Protein AF-0000000066291942 (afdb_homodimer)

Sequence (200 aa):
MAEPDFNEIMAQAQQMQEELQRVQGEIAQSEISGSAGNGLVKVTMKGTGEVTNVTIDKSVVDPDDVDTLQDLVLGALQDANTALQSYAQEKMGPFSQALGMAEPDFNEIMAQAQQMQEELQRVQGEIAQSEISGSAGNGLVKVTMKGTGEVTNVTIDKSVVDPDDVDTLQDLVLGALQDANTALQSYAQEKMGPFSQALG

Secondary structure (DSSP, 8-state):
-----HHHHHHHHHHHHHHHHHHHHHHHH-EEEEEETTTTEEEEEETTS-EEEEEE-GGG--TT-HHHHHHHHHHHHHHHHHHHHHHHHHHHHHHHHHH-/-----HHHHHHHHHHHHHHHHHHHHHHHH-EEEEEETTTTEEEEEETTS-EEEEEE-GGG--TT-HHHHHHHHHHHHHHHHHHHHHHHHHHHHHHHHHH-

Structure (mmCIF, N/CA/C/O backbone):
data_AF-0000000066291942-model_v1
#
loop_
_entity.id
_entity.type
_entity.pdbx_description
1 polymer 'Nucleoid-associated protein ckrop_0143'
#
loop_
_atom_site.group_PDB
_atom_site.id
_atom_site.type_symbol
_atom_site.label_atom_id
_atom_site.label_alt_id
_atom_site.label_comp_id
_atom_site.label_asym_id
_atom_site.label_entity_id
_atom_site.label_seq_id
_atom_site.pdbx_PDB_ins_code
_atom_site.Cartn_x
_atom_site.Cartn_y
_atom_site.Cartn_z
_atom_site.occupancy
_atom_site.B_iso_or_equiv
_atom_site.auth_seq_id
_atom_site.auth_comp_id
_atom_site.auth_asym_id
_atom_site.auth_atom_id
_atom_site.pdbx_PDB_model_num
ATOM 1 N N . MET A 1 1 ? 22.359 33.531 26.484 1 51.31 1 MET A N 1
ATOM 2 C CA . MET A 1 1 ? 22.594 33.188 25.094 1 51.31 1 MET A CA 1
ATOM 3 C C . MET A 1 1 ? 21.75 34.062 24.156 1 51.31 1 MET A C 1
ATOM 5 O O . MET A 1 1 ? 20.656 34.469 24.531 1 51.31 1 MET A O 1
ATOM 9 N N . ALA A 1 2 ? 22.25 34.719 23.375 1 64.62 2 ALA A N 1
ATOM 10 C CA . ALA A 1 2 ? 21.531 35.656 22.531 1 64.62 2 ALA A CA 1
ATOM 11 C C . ALA A 1 2 ? 20.344 34.969 21.844 1 64.62 2 ALA A C 1
ATOM 13 O O . ALA A 1 2 ? 20.469 33.844 21.344 1 64.62 2 ALA A O 1
ATOM 14 N N . GLU A 1 3 ? 19.219 35.281 22.328 1 67.75 3 GLU A N 1
ATOM 15 C CA . GLU A 1 3 ? 18 34.75 21.734 1 67.75 3 GLU A CA 1
ATOM 16 C C . GLU A 1 3 ? 18.047 34.812 20.203 1 67.75 3 GLU A C 1
ATOM 18 O O . GLU A 1 3 ? 18.516 35.812 19.641 1 67.75 3 GLU A O 1
ATOM 23 N N . PRO A 1 4 ? 18.031 33.75 19.594 1 69.88 4 PRO A N 1
ATOM 24 C CA . PRO A 1 4 ? 18.078 33.875 18.141 1 69.88 4 PRO A CA 1
ATOM 25 C C . PRO A 1 4 ? 17.188 35 17.609 1 69.88 4 PRO A C 1
ATOM 27 O O . PRO A 1 4 ? 16.125 35.281 18.188 1 69.88 4 PRO A O 1
ATOM 30 N N . ASP A 1 5 ? 17.688 35.812 16.797 1 82.62 5 ASP A N 1
ATOM 31 C CA . ASP A 1 5 ? 17 36.875 16.047 1 82.62 5 ASP A CA 1
ATOM 32 C C . ASP A 1 5 ? 15.828 36.312 15.25 1 82.62 5 ASP A C 1
ATOM 34 O O . ASP A 1 5 ? 15.867 35.125 14.828 1 82.62 5 ASP A O 1
ATOM 38 N N . PHE A 1 6 ? 14.656 36.875 15.375 1 87.81 6 PHE A N 1
ATOM 39 C CA . PHE A 1 6 ? 13.43 36.5 14.688 1 87.81 6 PHE A CA 1
ATOM 40 C C . PHE A 1 6 ? 13.711 36.125 13.242 1 87.81 6 PHE A C 1
ATOM 42 O O . PHE A 1 6 ? 13.188 35.125 12.75 1 87.81 6 PHE A O 1
ATOM 49 N N . ASN A 1 7 ? 14.656 36.781 12.586 1 90.75 7 ASN A N 1
ATOM 50 C CA . ASN A 1 7 ? 15.047 36.531 11.203 1 90.75 7 ASN A CA 1
ATOM 51 C C . ASN A 1 7 ? 15.734 35.156 11.039 1 90.75 7 ASN A C 1
ATOM 53 O O . ASN A 1 7 ? 15.523 34.469 10.047 1 90.75 7 ASN A O 1
ATOM 57 N N . GLU A 1 8 ? 16.5 34.781 12.016 1 89.81 8 GLU A N 1
ATOM 58 C CA . GLU A 1 8 ? 17.219 33.5 11.977 1 89.81 8 GLU A CA 1
ATOM 59 C C . GLU A 1 8 ? 16.281 32.344 12.18 1 89.81 8 GLU A C 1
ATOM 61 O O . GLU A 1 8 ? 16.391 31.312 11.508 1 89.81 8 GLU A O 1
ATOM 66 N N . ILE A 1 9 ? 15.312 32.5 13.078 1 90.81 9 ILE A N 1
ATOM 67 C CA . ILE A 1 9 ? 14.336 31.453 13.367 1 90.81 9 ILE A CA 1
ATOM 68 C C . ILE A 1 9 ? 13.445 31.234 12.141 1 90.81 9 ILE A C 1
ATOM 70 O O . ILE A 1 9 ? 13.188 30.094 11.758 1 90.81 9 ILE A O 1
ATOM 74 N N . MET A 1 10 ? 13.039 32.312 11.484 1 91.56 10 MET A N 1
ATOM 75 C CA . MET A 1 10 ? 12.203 32.219 10.297 1 91.56 10 MET A CA 1
ATOM 76 C C . MET A 1 10 ? 12.945 31.531 9.156 1 91.56 10 MET A C 1
ATOM 78 O O . MET A 1 10 ? 12.367 30.703 8.453 1 91.56 10 MET A O 1
ATOM 82 N N . ALA A 1 11 ? 14.305 31.812 8.953 1 92.69 11 ALA A N 1
ATOM 83 C CA . ALA A 1 11 ? 15.148 31.188 7.934 1 92.69 11 ALA A CA 1
ATOM 84 C C . ALA A 1 11 ? 15.281 29.688 8.172 1 92.69 11 ALA A C 1
ATOM 86 O O . ALA A 1 11 ? 15.219 28.891 7.234 1 92.69 11 ALA A O 1
ATOM 87 N N . GLN A 1 12 ? 15.422 29.312 9.375 1 92.31 12 GLN A N 1
ATOM 88 C CA . GLN A 1 12 ? 15.539 27.922 9.766 1 92.31 12 GLN A CA 1
ATOM 89 C C . GLN A 1 12 ? 14.234 27.156 9.516 1 92.31 12 GLN A C 1
ATOM 91 O O . GLN A 1 12 ? 14.25 26.047 8.984 1 92.31 12 GLN A O 1
ATOM 96 N N . ALA A 1 13 ? 13.148 27.797 9.859 1 91.44 13 ALA A N 1
ATOM 97 C CA . ALA A 1 13 ? 11.836 27.188 9.641 1 91.44 13 ALA A CA 1
ATOM 98 C C . ALA A 1 13 ? 11.594 26.938 8.156 1 91.44 13 ALA A C 1
ATOM 100 O O . ALA A 1 13 ? 11.125 25.859 7.773 1 91.44 13 ALA A O 1
ATOM 101 N N . GLN A 1 14 ? 11.961 27.922 7.305 1 95.12 14 GLN A N 1
ATOM 102 C CA . GLN A 1 14 ? 11.82 27.797 5.859 1 95.12 14 GLN A CA 1
ATOM 103 C C . GLN A 1 14 ? 12.688 26.656 5.316 1 95.12 14 GLN A C 1
ATOM 105 O O . GLN A 1 14 ? 12.234 25.875 4.477 1 95.12 14 GLN A O 1
ATOM 110 N N . GLN A 1 15 ? 13.828 26.609 5.816 1 93.94 15 GLN A N 1
ATOM 111 C CA . GLN A 1 15 ? 14.758 25.562 5.387 1 93.94 15 GLN A CA 1
ATOM 112 C C . GLN A 1 15 ? 14.234 24.172 5.754 1 93.94 15 GLN A C 1
ATOM 114 O O . GLN A 1 15 ? 14.328 23.234 4.957 1 93.94 15 GLN A O 1
ATOM 119 N N . MET A 1 16 ? 13.703 24.031 6.941 1 91.94 16 MET A N 1
ATOM 120 C CA . MET A 1 16 ? 13.141 22.766 7.398 1 91.94 16 MET A CA 1
ATOM 121 C C . MET A 1 16 ? 11.953 22.344 6.531 1 91.94 16 MET A C 1
ATOM 123 O O . MET A 1 16 ? 11.852 21.188 6.117 1 91.94 16 MET A O 1
ATOM 127 N N . GLN A 1 17 ? 11.117 23.219 6.23 1 94.12 17 GLN A N 1
ATOM 128 C CA . GLN A 1 17 ? 9.969 22.969 5.371 1 94.12 17 GLN A CA 1
ATOM 129 C C . GLN A 1 17 ? 10.406 22.469 3.994 1 94.12 17 GLN A C 1
ATOM 131 O O . GLN A 1 17 ? 9.852 21.5 3.469 1 94.12 17 GLN A O 1
ATOM 136 N N . GLU A 1 18 ? 11.391 23.125 3.387 1 95.81 18 GLU A N 1
ATOM 137 C CA . GLU A 1 18 ? 11.922 22.734 2.08 1 95.81 18 GLU A CA 1
ATOM 138 C C . GLU A 1 18 ? 12.539 21.344 2.115 1 95.81 18 GLU A C 1
ATOM 140 O O . GLU A 1 18 ? 12.352 20.547 1.193 1 95.81 18 GLU A O 1
ATOM 145 N N . GLU A 1 19 ? 13.273 21.078 3.129 1 94.56 19 GLU A N 1
ATOM 146 C CA . GLU A 1 19 ? 13.922 19.781 3.273 1 94.56 19 GLU A CA 1
ATOM 147 C C . GLU A 1 19 ? 12.898 18.656 3.424 1 94.56 19 GLU A C 1
ATOM 149 O O . GLU A 1 19 ? 13.055 17.578 2.832 1 94.56 19 GLU A O 1
ATOM 154 N N . LEU A 1 20 ? 11.867 18.859 4.219 1 93.5 20 LEU A N 1
ATOM 155 C CA . LEU A 1 20 ? 10.797 17.891 4.391 1 93.5 20 LEU A CA 1
ATOM 156 C C . LEU A 1 20 ? 10.117 17.594 3.059 1 93.5 20 LEU A C 1
ATOM 158 O O . LEU A 1 20 ? 9.867 16.422 2.736 1 93.5 20 LEU A O 1
ATOM 162 N N . GLN A 1 21 ? 9.805 18.625 2.324 1 95.88 21 GLN A N 1
ATOM 163 C CA . GLN A 1 21 ? 9.172 18.438 1.021 1 95.88 21 GLN A CA 1
ATOM 164 C C . GLN A 1 21 ? 10.07 17.625 0.087 1 95.88 21 GLN A C 1
ATOM 166 O O . GLN A 1 21 ? 9.594 16.766 -0.639 1 95.88 21 GLN A O 1
ATOM 171 N N . ARG A 1 22 ? 11.289 17.891 0.102 1 95.94 22 ARG A N 1
ATOM 172 C CA . ARG A 1 22 ? 12.258 17.188 -0.737 1 95.94 22 ARG A CA 1
ATOM 173 C C . ARG A 1 22 ? 12.305 15.711 -0.381 1 95.94 22 ARG A C 1
ATOM 175 O O . ARG A 1 22 ? 12.242 14.852 -1.264 1 95.94 22 ARG A O 1
ATOM 182 N N . VAL A 1 23 ? 12.359 15.375 0.929 1 95.94 23 VAL A N 1
ATOM 183 C CA . VAL A 1 23 ? 12.445 14 1.417 1 95.94 23 VAL A CA 1
ATOM 184 C C . VAL A 1 23 ? 11.156 13.25 1.08 1 95.94 23 VAL A C 1
ATOM 186 O O . VAL A 1 23 ? 11.203 12.094 0.643 1 95.94 23 VAL A O 1
ATOM 189 N N . GLN A 1 24 ? 10.023 13.922 1.255 1 94.81 24 GLN A N 1
ATOM 190 C CA . GLN A 1 24 ? 8.742 13.32 0.894 1 94.81 24 GLN A CA 1
ATOM 191 C C . GLN A 1 24 ? 8.695 12.969 -0.591 1 94.81 24 GLN A C 1
ATOM 193 O O . GLN A 1 24 ? 8.203 11.906 -0.968 1 94.81 24 GLN A O 1
ATOM 198 N N . GLY A 1 25 ? 9.172 13.844 -1.422 1 96.25 25 GLY A N 1
ATOM 199 C CA . GLY A 1 25 ? 9.258 13.578 -2.85 1 96.25 25 GLY A CA 1
ATOM 200 C C . GLY A 1 25 ? 10.164 12.406 -3.186 1 96.25 25 GLY A C 1
ATOM 201 O O . GLY A 1 25 ? 9.82 11.57 -4.031 1 96.25 25 GLY A O 1
ATOM 202 N N . GLU A 1 26 ? 11.297 12.375 -2.516 1 96.44 26 GLU A N 1
ATOM 203 C CA . GLU A 1 26 ? 12.242 11.273 -2.717 1 96.44 26 GLU A CA 1
ATOM 204 C C . GLU A 1 26 ? 11.609 9.938 -2.34 1 96.44 26 GLU A C 1
ATOM 206 O O . GLU A 1 26 ? 11.75 8.953 -3.066 1 96.44 26 GLU A O 1
ATOM 211 N N . ILE A 1 27 ? 10.945 9.891 -1.227 1 96.56 27 ILE A N 1
ATOM 212 C CA . ILE A 1 27 ? 10.281 8.672 -0.776 1 96.56 27 ILE A CA 1
ATOM 213 C C . ILE A 1 27 ? 9.227 8.258 -1.796 1 96.56 27 ILE A C 1
ATOM 215 O O . ILE A 1 27 ? 9.188 7.098 -2.223 1 96.56 27 ILE A O 1
ATOM 219 N N . ALA A 1 28 ? 8.453 9.227 -2.25 1 95.81 28 ALA A N 1
ATOM 220 C CA . ALA A 1 28 ? 7.359 8.938 -3.178 1 95.81 28 ALA A CA 1
ATOM 221 C C . ALA A 1 28 ? 7.895 8.383 -4.496 1 95.81 28 ALA A C 1
ATOM 223 O O . ALA A 1 28 ? 7.242 7.547 -5.133 1 95.81 28 ALA A O 1
ATOM 224 N N . GLN A 1 29 ? 9.039 8.758 -4.859 1 96.5 29 GLN A N 1
ATOM 225 C CA . GLN A 1 29 ? 9.586 8.391 -6.16 1 96.5 29 GLN A CA 1
ATOM 226 C C . GLN A 1 29 ? 10.453 7.145 -6.055 1 96.5 29 GLN A C 1
ATOM 228 O O . GLN A 1 29 ? 10.906 6.605 -7.07 1 96.5 29 GLN A O 1
ATOM 233 N N . SER A 1 30 ? 10.641 6.723 -4.859 1 97.44 30 SER A N 1
ATOM 234 C CA . SER A 1 30 ? 11.5 5.559 -4.664 1 97.44 30 SER A CA 1
ATOM 235 C C . SER A 1 30 ? 10.844 4.289 -5.191 1 97.44 30 SER A C 1
ATOM 237 O O . SER A 1 30 ? 9.617 4.227 -5.312 1 97.44 30 SER A O 1
ATOM 239 N N . GLU A 1 31 ? 11.688 3.389 -5.613 1 98.38 31 GLU A N 1
ATOM 240 C CA . GLU A 1 31 ? 11.266 2.031 -5.945 1 98.38 31 GLU A CA 1
ATOM 241 C C . GLU A 1 31 ? 11.797 1.023 -4.93 1 98.38 31 GLU A C 1
ATOM 243 O O . GLU A 1 31 ? 13.008 0.918 -4.73 1 98.38 31 GLU A O 1
ATOM 248 N N . ILE A 1 32 ? 10.891 0.3 -4.285 1 98.25 32 ILE A N 1
ATOM 249 C CA . ILE A 1 32 ? 11.211 -0.628 -3.207 1 98.25 32 ILE A CA 1
ATOM 250 C C . ILE A 1 32 ? 10.875 -2.055 -3.635 1 98.25 32 ILE A C 1
ATOM 252 O O . ILE A 1 32 ? 9.828 -2.297 -4.242 1 98.25 32 ILE A O 1
ATOM 256 N N . SER A 1 33 ? 11.805 -2.922 -3.285 1 98.75 33 SER A N 1
ATOM 257 C CA . SER A 1 33 ? 11.562 -4.32 -3.623 1 98.75 33 SER A CA 1
ATOM 258 C C . SER A 1 33 ? 11.344 -5.16 -2.369 1 98.75 33 SER A C 1
ATOM 260 O O . SER A 1 33 ? 11.883 -4.852 -1.306 1 98.75 33 SER A O 1
ATOM 262 N N . GLY A 1 34 ? 10.492 -6.141 -2.453 1 98.81 34 GLY A N 1
ATOM 263 C CA . GLY A 1 34 ? 10.297 -7.207 -1.482 1 98.81 34 GLY A CA 1
ATOM 264 C C . GLY A 1 34 ? 10.289 -8.594 -2.107 1 98.81 34 GLY A C 1
ATOM 265 O O . GLY A 1 34 ? 10.109 -8.727 -3.318 1 98.81 34 GLY A O 1
ATOM 266 N N . SER A 1 35 ? 10.617 -9.57 -1.251 1 98.94 35 SER A N 1
ATOM 267 C CA . SER A 1 35 ? 10.664 -10.922 -1.796 1 98.94 35 SER A CA 1
ATOM 268 C C . SER A 1 35 ? 10.289 -11.953 -0.739 1 98.94 35 SER A C 1
ATOM 270 O O . SER A 1 35 ? 10.234 -11.641 0.452 1 98.94 35 SER A O 1
ATOM 272 N N . ALA A 1 36 ? 9.961 -13.141 -1.189 1 98.88 36 ALA A N 1
ATOM 273 C CA . ALA A 1 36 ? 9.695 -14.305 -0.349 1 98.88 36 ALA A CA 1
ATOM 274 C C . ALA A 1 36 ? 10.164 -15.594 -1.029 1 98.88 36 ALA A C 1
ATOM 276 O O . ALA A 1 36 ? 10.383 -15.609 -2.242 1 98.88 36 ALA A O 1
ATOM 277 N N . GLY A 1 37 ? 10.398 -16.625 -0.166 1 98.62 37 GLY A N 1
ATOM 278 C CA . GLY A 1 37 ? 10.82 -17.906 -0.696 1 98.62 37 GLY A CA 1
ATOM 279 C C . GLY A 1 37 ? 12.203 -17.875 -1.312 1 98.62 37 GLY A C 1
ATOM 280 O O . GLY A 1 37 ? 12.438 -18.484 -2.357 1 98.62 37 GLY A O 1
ATOM 281 N N . ASN A 1 38 ? 13.094 -17.047 -0.793 1 98.19 38 ASN A N 1
ATOM 282 C CA . ASN A 1 38 ? 14.461 -16.906 -1.292 1 98.19 38 ASN A CA 1
ATOM 283 C C . ASN A 1 38 ? 14.477 -16.344 -2.711 1 98.19 38 ASN A C 1
ATOM 285 O O . ASN A 1 38 ? 15.234 -16.828 -3.561 1 98.19 38 ASN A O 1
ATOM 289 N N . GLY A 1 39 ? 13.516 -15.422 -3.01 1 98.69 39 GLY A N 1
ATOM 290 C CA . GLY A 1 39 ? 13.484 -14.695 -4.273 1 98.69 39 GLY A CA 1
ATOM 291 C C . GLY A 1 39 ? 12.562 -15.328 -5.297 1 98.69 39 GLY A C 1
ATOM 292 O O . GLY A 1 39 ? 12.422 -14.82 -6.41 1 98.69 39 GLY A O 1
ATOM 293 N N . LEU A 1 40 ? 11.859 -16.359 -4.914 1 98.88 40 LEU A N 1
ATOM 294 C CA . LEU A 1 40 ? 10.969 -17.031 -5.84 1 98.88 40 LEU A CA 1
ATOM 295 C C . LEU A 1 40 ? 9.766 -16.156 -6.188 1 98.88 40 LEU A C 1
ATOM 297 O O . LEU A 1 40 ? 9.164 -16.328 -7.25 1 98.88 40 LEU A O 1
ATOM 301 N N . VAL A 1 41 ? 9.406 -15.336 -5.316 1 99 41 VAL A N 1
ATOM 302 C CA . VAL A 1 41 ? 8.422 -14.281 -5.574 1 99 41 VAL A CA 1
ATOM 303 C C . VAL A 1 41 ? 9.031 -12.922 -5.242 1 99 41 VAL A C 1
ATOM 305 O O . VAL A 1 41 ? 9.594 -12.734 -4.164 1 99 41 VAL A O 1
ATOM 308 N N . LYS A 1 42 ? 8.945 -12.023 -6.168 1 98.94 42 LYS A N 1
ATOM 309 C CA . LYS A 1 42 ? 9.445 -10.664 -5.992 1 98.94 42 LYS A CA 1
ATOM 310 C C . LYS A 1 42 ? 8.398 -9.633 -6.398 1 98.94 42 LYS A C 1
ATOM 312 O O . LYS A 1 42 ? 7.703 -9.812 -7.398 1 98.94 42 LYS A O 1
ATOM 317 N N . VAL A 1 43 ? 8.43 -8.539 -5.633 1 98.94 43 VAL A N 1
ATOM 318 C CA . VAL A 1 43 ? 7.539 -7.434 -5.984 1 98.94 43 VAL A CA 1
ATOM 319 C C . VAL A 1 43 ? 8.312 -6.117 -5.945 1 98.94 43 VAL A C 1
ATOM 321 O O . VAL A 1 43 ? 9.289 -5.984 -5.203 1 98.94 43 VAL A O 1
ATOM 324 N N . THR A 1 44 ? 7.871 -5.258 -6.789 1 98.88 44 THR A N 1
ATOM 325 C CA . THR A 1 44 ? 8.352 -3.883 -6.785 1 98.88 44 THR A CA 1
ATOM 326 C C . THR A 1 44 ? 7.203 -2.91 -6.527 1 98.88 44 THR A C 1
ATOM 328 O O . THR A 1 44 ? 6.117 -3.057 -7.09 1 98.88 44 THR A O 1
ATOM 331 N N . MET A 1 45 ? 7.465 -1.964 -5.645 1 98.06 45 MET A N 1
ATOM 332 C CA . MET A 1 45 ? 6.449 -0.955 -5.367 1 98.06 45 MET A CA 1
ATOM 333 C C . MET A 1 45 ? 7.07 0.436 -5.289 1 98.06 45 MET A C 1
ATOM 335 O O . MET A 1 45 ? 8.258 0.574 -4.992 1 98.06 45 MET A O 1
ATOM 339 N N . LYS A 1 46 ? 6.242 1.427 -5.555 1 97.12 46 LYS A N 1
ATOM 340 C CA . LYS A 1 46 ? 6.625 2.82 -5.355 1 97.12 46 LYS A CA 1
ATOM 341 C C . LYS A 1 46 ? 6.547 3.205 -3.881 1 97.12 46 LYS A C 1
ATOM 343 O O . LYS A 1 46 ? 5.859 2.547 -3.098 1 97.12 46 LYS A O 1
ATOM 348 N N . GLY A 1 47 ? 7.191 4.305 -3.592 1 96.25 47 GLY A N 1
ATOM 349 C CA . GLY A 1 47 ? 7.141 4.836 -2.24 1 96.25 47 GLY A CA 1
ATOM 350 C C . GLY A 1 47 ? 5.742 5.215 -1.799 1 96.25 47 GLY A C 1
ATOM 351 O O . GLY A 1 47 ? 5.488 5.398 -0.606 1 96.25 47 GLY A O 1
ATOM 352 N N . THR A 1 48 ? 4.867 5.297 -2.787 1 94.44 48 THR A N 1
ATOM 353 C CA . THR A 1 48 ? 3.469 5.617 -2.516 1 94.44 48 THR A CA 1
ATOM 354 C C . THR A 1 48 ? 2.711 4.375 -2.051 1 94.44 48 THR A C 1
ATOM 356 O O . THR A 1 48 ? 1.554 4.469 -1.637 1 94.44 48 THR A O 1
ATOM 359 N N . GLY A 1 49 ? 3.348 3.238 -2.186 1 94.81 49 GLY A N 1
ATOM 360 C CA . GLY A 1 49 ? 2.705 1.985 -1.823 1 94.81 49 GLY A CA 1
ATOM 361 C C . GLY A 1 49 ? 2.107 1.257 -3.012 1 94.81 49 GLY A C 1
ATOM 362 O O . GLY A 1 49 ? 1.581 0.151 -2.869 1 94.81 49 GLY A O 1
ATOM 363 N N . GLU A 1 50 ? 2.172 1.821 -4.168 1 96.56 50 GLU A N 1
ATOM 364 C CA . GLU A 1 50 ? 1.635 1.213 -5.379 1 96.56 50 GLU A CA 1
ATOM 365 C C . GLU A 1 50 ? 2.572 0.135 -5.918 1 96.56 50 GLU A C 1
ATOM 367 O O . GLU A 1 50 ? 3.736 0.409 -6.215 1 96.56 50 GLU A O 1
ATOM 372 N N . VAL A 1 51 ? 2.035 -1.054 -6.078 1 98.69 51 VAL A N 1
ATOM 373 C CA . VAL A 1 51 ? 2.834 -2.131 -6.652 1 98.69 51 VAL A CA 1
ATOM 374 C C . VAL A 1 51 ? 2.893 -1.978 -8.172 1 98.69 51 VAL A C 1
ATOM 376 O O . VAL A 1 51 ? 1.864 -1.772 -8.82 1 98.69 51 VAL A O 1
ATOM 379 N N . THR A 1 52 ? 4.117 -2.115 -8.742 1 98.62 52 THR A N 1
ATOM 380 C CA . THR A 1 52 ? 4.293 -1.838 -10.164 1 98.62 52 THR A CA 1
ATOM 381 C C . THR A 1 52 ? 4.738 -3.092 -10.906 1 98.62 52 THR A C 1
ATOM 383 O O . THR A 1 52 ? 4.648 -3.154 -12.133 1 98.62 52 THR A O 1
ATOM 386 N N . ASN A 1 53 ? 5.23 -4.074 -10.117 1 98.88 53 ASN A N 1
ATOM 387 C CA . ASN A 1 53 ? 5.691 -5.301 -10.758 1 98.88 53 ASN A CA 1
ATOM 388 C C . ASN A 1 53 ? 5.609 -6.492 -9.812 1 98.88 53 ASN A C 1
ATOM 390 O O . ASN A 1 53 ? 5.863 -6.355 -8.609 1 98.88 53 ASN A O 1
ATOM 394 N N . VAL A 1 54 ? 5.305 -7.676 -10.336 1 98.94 54 VAL A N 1
ATOM 395 C CA . VAL A 1 54 ? 5.312 -8.961 -9.648 1 98.94 54 VAL A CA 1
ATOM 396 C C . VAL A 1 54 ? 6.027 -10 -10.5 1 98.94 54 VAL A C 1
ATOM 398 O O . VAL A 1 54 ? 5.738 -10.141 -11.695 1 98.94 54 VAL A O 1
ATOM 401 N N . THR A 1 55 ? 6.934 -10.664 -9.891 1 98.94 55 THR A N 1
ATOM 402 C CA . THR A 1 55 ? 7.633 -11.766 -10.547 1 98.94 55 THR A CA 1
ATOM 403 C C . THR A 1 55 ? 7.52 -13.047 -9.719 1 98.94 55 THR A C 1
ATOM 405 O O . THR A 1 55 ? 7.785 -13.039 -8.516 1 98.94 55 THR A O 1
ATOM 408 N N . ILE A 1 56 ? 7.125 -14.078 -10.375 1 99 56 ILE A N 1
ATOM 409 C CA . ILE A 1 56 ? 6.938 -15.367 -9.719 1 99 56 ILE A CA 1
ATOM 410 C C . ILE A 1 56 ? 7.711 -16.453 -10.469 1 99 56 ILE A C 1
ATOM 412 O O . ILE A 1 56 ? 7.566 -16.594 -11.688 1 99 56 ILE A O 1
ATOM 416 N N . ASP A 1 57 ? 8.492 -17.141 -9.758 1 98.94 57 ASP A N 1
ATOM 417 C CA . ASP A 1 57 ? 9.219 -18.25 -10.367 1 98.94 57 ASP A CA 1
ATOM 418 C C . ASP A 1 57 ? 8.281 -19.422 -10.688 1 98.94 57 ASP A C 1
ATOM 420 O O . ASP A 1 57 ? 7.41 -19.766 -9.883 1 98.94 57 ASP A O 1
ATOM 424 N N . LYS A 1 58 ? 8.5 -20 -11.719 1 98.81 58 LYS A N 1
ATOM 425 C CA . LYS A 1 58 ? 7.664 -21.094 -12.219 1 98.81 58 LYS A CA 1
ATOM 426 C C . LYS A 1 58 ? 7.605 -22.25 -11.219 1 98.81 58 LYS A C 1
ATOM 428 O O . LYS A 1 58 ? 6.594 -22.938 -11.125 1 98.81 58 LYS A O 1
ATOM 433 N N . SER A 1 59 ? 8.555 -22.453 -10.453 1 98.75 59 SER A N 1
ATOM 434 C CA . SER A 1 59 ? 8.688 -23.594 -9.562 1 98.75 59 SER A CA 1
ATOM 435 C C . SER A 1 59 ? 7.668 -23.531 -8.43 1 98.75 59 SER A C 1
ATOM 437 O O . SER A 1 59 ? 7.402 -24.547 -7.773 1 98.75 59 SER A O 1
ATOM 439 N N . VAL A 1 60 ? 7.078 -22.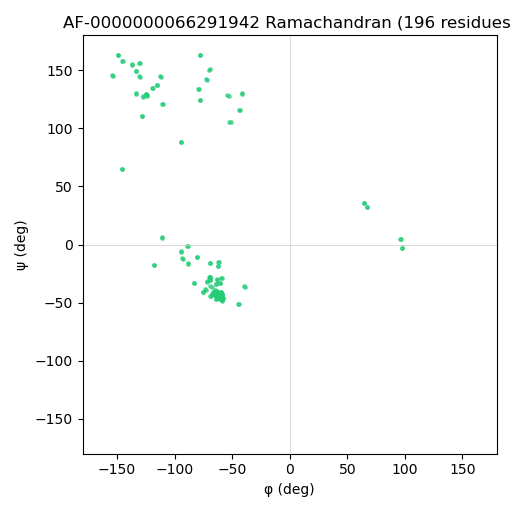391 -8.234 1 98.88 60 VAL A N 1
ATOM 440 C CA . VAL A 1 60 ? 6.113 -22.281 -7.141 1 98.88 60 VAL A CA 1
ATOM 441 C C . VAL A 1 60 ? 4.707 -22.125 -7.711 1 98.88 60 VAL A C 1
ATOM 443 O O . VAL A 1 60 ? 3.766 -21.812 -6.977 1 98.88 60 VAL A O 1
ATOM 446 N N . VAL A 1 61 ? 4.625 -22.234 -8.961 1 98.88 61 VAL A N 1
ATOM 447 C CA . VAL A 1 61 ? 3.324 -22.188 -9.617 1 98.88 61 VAL A CA 1
ATOM 448 C C . VAL A 1 61 ? 2.797 -23.609 -9.812 1 98.88 61 VAL A C 1
ATOM 450 O O . VAL A 1 61 ? 3.045 -24.25 -10.844 1 98.88 61 VAL A O 1
ATOM 453 N N . ASP A 1 62 ? 2.084 -24.094 -8.781 1 98.75 62 ASP A N 1
ATOM 454 C CA . ASP A 1 62 ? 1.565 -25.469 -8.719 1 98.75 62 ASP A CA 1
ATOM 455 C C . ASP A 1 62 ? 0.073 -25.469 -8.398 1 98.75 62 ASP A C 1
ATOM 457 O O . ASP A 1 62 ? -0.322 -25.156 -7.27 1 98.75 62 ASP A O 1
ATOM 461 N N . PRO A 1 63 ? -0.759 -25.828 -9.305 1 98.62 63 PRO A N 1
ATOM 462 C CA . PRO A 1 63 ? -2.201 -25.797 -9.047 1 98.62 63 PRO A CA 1
ATOM 463 C C . PRO A 1 63 ? -2.615 -26.734 -7.914 1 98.62 63 PRO A C 1
ATOM 465 O O . PRO A 1 63 ? -3.691 -26.562 -7.332 1 98.62 63 PRO A O 1
ATOM 468 N N . ASP A 1 64 ? -1.763 -27.641 -7.633 1 98.38 64 ASP A N 1
ATOM 469 C CA . ASP A 1 64 ? -2.09 -28.578 -6.555 1 98.38 64 ASP A CA 1
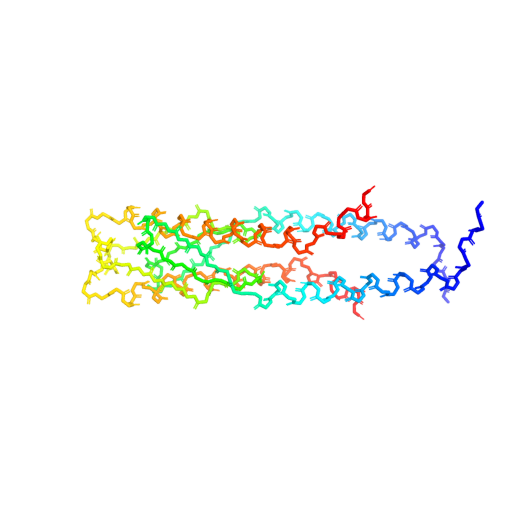ATOM 470 C C . ASP A 1 64 ? -1.62 -28.031 -5.203 1 98.38 64 ASP A C 1
ATOM 472 O O . ASP A 1 64 ? -1.84 -28.672 -4.168 1 98.38 64 ASP A O 1
ATOM 476 N N . ASP A 1 65 ? -0.972 -26.844 -5.156 1 98.62 65 ASP A N 1
ATOM 477 C CA . ASP A 1 65 ? -0.52 -26.203 -3.928 1 98.62 65 ASP A CA 1
ATOM 478 C C . ASP A 1 65 ? -0.616 -24.688 -4.039 1 98.62 65 ASP A C 1
ATOM 480 O O . ASP A 1 65 ? 0.387 -23.984 -3.902 1 98.62 65 ASP A O 1
ATOM 484 N N . VAL A 1 66 ? -1.81 -24.266 -4.145 1 98.88 66 VAL A N 1
ATOM 485 C CA . VAL A 1 66 ? -2.082 -22.844 -4.32 1 98.88 66 VAL A CA 1
ATOM 486 C C . VAL A 1 66 ? -1.749 -22.094 -3.035 1 98.88 66 VAL A C 1
ATOM 488 O O . VAL A 1 66 ? -1.288 -20.953 -3.08 1 98.88 66 VAL A O 1
ATOM 491 N N . ASP A 1 67 ? -1.896 -22.734 -1.901 1 98.81 67 ASP A N 1
ATOM 492 C CA . ASP A 1 67 ? -1.683 -22.125 -0.594 1 98.81 67 ASP A CA 1
ATOM 493 C C . ASP A 1 67 ? -0.253 -21.594 -0.459 1 98.81 67 ASP A C 1
ATOM 495 O O . ASP A 1 67 ? -0.036 -20.484 0.015 1 98.81 67 ASP A O 1
ATOM 499 N N . THR A 1 68 ? 0.675 -22.391 -0.91 1 98.88 68 THR A N 1
ATOM 500 C CA . THR A 1 68 ? 2.074 -21.984 -0.829 1 98.88 68 THR A CA 1
ATOM 501 C C . THR A 1 68 ? 2.324 -20.734 -1.672 1 98.88 68 THR A C 1
ATOM 503 O O . THR A 1 68 ? 2.98 -19.797 -1.22 1 98.88 68 THR A O 1
ATOM 506 N N . LEU A 1 69 ? 1.79 -20.719 -2.846 1 98.94 69 LEU A N 1
ATOM 507 C CA . LEU A 1 69 ? 1.93 -19.562 -3.73 1 98.94 69 LEU A CA 1
ATOM 508 C C . LEU A 1 69 ? 1.35 -18.312 -3.086 1 98.94 69 LEU A C 1
ATOM 510 O O . LEU A 1 69 ? 1.991 -17.266 -3.078 1 98.94 69 LEU A O 1
ATOM 514 N N . GLN A 1 70 ? 0.187 -18.438 -2.537 1 99 70 GLN A N 1
ATOM 515 C CA . GLN A 1 70 ? -0.475 -17.328 -1.874 1 99 70 GLN A CA 1
ATOM 516 C C . GLN A 1 70 ? 0.361 -16.797 -0.708 1 99 70 GLN A C 1
ATOM 518 O O . GLN A 1 70 ? 0.526 -15.594 -0.548 1 99 70 GLN A O 1
ATOM 523 N N . ASP A 1 71 ? 0.903 -17.688 0.056 1 98.94 71 ASP A N 1
ATOM 524 C CA . ASP A 1 71 ? 1.732 -17.297 1.194 1 98.94 71 ASP A CA 1
ATOM 525 C C . ASP A 1 71 ? 2.979 -16.547 0.736 1 98.94 71 ASP A C 1
ATOM 527 O O . ASP A 1 71 ? 3.383 -15.57 1.365 1 98.94 71 ASP A O 1
ATOM 531 N N . LEU A 1 72 ? 3.535 -17.031 -0.342 1 99 72 LEU A N 1
ATOM 532 C CA . LEU A 1 72 ? 4.754 -16.422 -0.854 1 99 72 LEU A CA 1
ATOM 533 C C . LEU A 1 72 ? 4.469 -15.031 -1.407 1 99 72 LEU A C 1
ATOM 535 O O . LEU A 1 72 ? 5.246 -14.102 -1.191 1 99 72 LEU A O 1
ATOM 539 N N . VAL A 1 73 ? 3.377 -14.867 -2.174 1 99 73 VAL A N 1
ATOM 540 C CA . VAL A 1 73 ? 2.988 -13.555 -2.686 1 99 73 VAL A CA 1
ATOM 541 C C . VAL A 1 73 ? 2.754 -12.602 -1.521 1 99 73 VAL A C 1
ATOM 543 O O . VAL A 1 73 ? 3.287 -11.484 -1.508 1 99 73 VAL A O 1
ATOM 546 N N . LEU A 1 74 ? 1.994 -13.062 -0.545 1 98.94 74 LEU A N 1
ATOM 547 C CA . LEU A 1 74 ? 1.743 -12.242 0.633 1 98.94 74 LEU A CA 1
ATOM 548 C C . LEU A 1 74 ? 3.049 -11.891 1.338 1 98.94 74 LEU A C 1
ATOM 550 O O . LEU A 1 74 ? 3.246 -10.742 1.747 1 98.94 74 LEU A O 1
ATOM 554 N N . GLY A 1 75 ? 3.871 -12.852 1.486 1 98.94 75 GLY A N 1
ATOM 555 C CA . GLY A 1 75 ? 5.156 -12.641 2.129 1 98.94 75 GLY A CA 1
ATOM 556 C C . GLY A 1 75 ? 6.016 -11.602 1.425 1 98.94 75 GLY A C 1
ATOM 557 O O . GLY A 1 75 ? 6.637 -10.758 2.072 1 98.94 75 GLY A O 1
ATOM 558 N N . ALA A 1 76 ? 6.055 -11.656 0.092 1 98.94 76 ALA A N 1
ATOM 559 C CA . ALA A 1 76 ? 6.82 -10.695 -0.692 1 98.94 76 ALA A CA 1
ATOM 560 C C . ALA A 1 76 ? 6.25 -9.281 -0.536 1 98.94 76 ALA A C 1
ATOM 562 O O . ALA A 1 76 ? 7.004 -8.312 -0.448 1 98.94 76 ALA A O 1
ATOM 563 N N . LEU A 1 77 ? 4.938 -9.188 -0.517 1 98.88 77 LEU A N 1
ATOM 564 C CA . LEU A 1 77 ? 4.273 -7.906 -0.327 1 98.88 77 LEU A CA 1
ATOM 565 C C . LEU A 1 77 ? 4.562 -7.34 1.059 1 98.88 77 LEU A C 1
ATOM 567 O O . LEU A 1 77 ? 4.816 -6.141 1.205 1 98.88 77 LEU A O 1
ATOM 571 N N . GLN A 1 78 ? 4.566 -8.141 2.078 1 98.56 78 GLN A N 1
ATOM 572 C CA . GLN A 1 78 ? 4.875 -7.73 3.445 1 98.56 78 GLN A CA 1
ATOM 573 C C . GLN A 1 78 ? 6.332 -7.301 3.574 1 98.56 78 GLN A C 1
ATOM 575 O O . GLN A 1 78 ? 6.637 -6.324 4.262 1 98.56 78 GLN A O 1
ATOM 580 N N . ASP A 1 79 ? 7.117 -8.078 2.926 1 98.88 79 ASP A N 1
ATOM 581 C CA . ASP A 1 79 ? 8.531 -7.715 2.902 1 98.88 79 ASP A CA 1
ATOM 582 C C . ASP A 1 79 ? 8.734 -6.34 2.273 1 98.88 79 ASP A C 1
ATOM 584 O O . ASP A 1 79 ? 9.477 -5.512 2.811 1 98.88 79 ASP A O 1
ATOM 588 N N . ALA A 1 80 ? 8.109 -6.062 1.127 1 98.69 80 ALA A N 1
ATOM 589 C CA . ALA A 1 80 ? 8.195 -4.77 0.452 1 98.69 80 ALA A CA 1
ATOM 590 C C . ALA A 1 80 ? 7.688 -3.646 1.351 1 98.69 80 ALA A C 1
ATOM 592 O O . ALA A 1 80 ? 8.297 -2.576 1.427 1 98.69 80 ALA A O 1
ATOM 593 N N . ASN A 1 81 ? 6.594 -3.91 1.974 1 98.25 81 ASN A N 1
ATOM 594 C CA . ASN A 1 81 ? 6.039 -2.914 2.885 1 98.25 81 ASN A CA 1
ATOM 595 C C . ASN A 1 81 ? 7 -2.607 4.031 1 98.25 81 ASN A C 1
ATOM 597 O O . ASN A 1 81 ? 7.184 -1.445 4.395 1 98.25 81 ASN A O 1
ATOM 601 N N . THR A 1 82 ? 7.574 -3.611 4.625 1 98.31 82 THR A N 1
ATOM 602 C CA . THR A 1 82 ? 8.547 -3.445 5.695 1 98.31 82 THR A CA 1
ATOM 603 C C . THR A 1 82 ? 9.75 -2.639 5.215 1 98.31 82 THR A C 1
ATOM 605 O O . THR A 1 82 ? 10.211 -1.729 5.91 1 98.31 82 THR A O 1
ATOM 608 N N . ALA A 1 83 ? 10.211 -2.986 4.051 1 98.31 83 ALA A N 1
ATOM 609 C CA . ALA A 1 83 ? 11.336 -2.262 3.455 1 98.31 83 ALA A CA 1
ATOM 610 C C . ALA A 1 83 ? 10.984 -0.795 3.229 1 98.31 83 ALA A C 1
ATOM 612 O O . ALA A 1 83 ? 11.805 0.092 3.473 1 98.31 83 ALA A O 1
ATOM 613 N N . LEU A 1 84 ? 9.789 -0.522 2.73 1 97.75 84 LEU A N 1
ATOM 614 C CA . LEU A 1 84 ? 9.336 0.843 2.496 1 97.75 84 LEU A CA 1
ATOM 615 C C . LEU A 1 84 ? 9.297 1.635 3.799 1 97.75 84 LEU A C 1
ATOM 617 O O . LEU A 1 84 ? 9.758 2.775 3.852 1 97.75 84 LEU A O 1
ATOM 621 N N . GLN A 1 85 ? 8.766 1.043 4.828 1 96.5 85 GLN A N 1
ATOM 622 C CA . GLN A 1 85 ? 8.695 1.689 6.133 1 96.5 85 GLN A CA 1
ATOM 623 C C . GLN A 1 85 ? 10.094 2.012 6.66 1 96.5 85 GLN A C 1
ATOM 625 O O . GLN A 1 85 ? 10.32 3.096 7.199 1 96.5 85 GLN A O 1
ATOM 630 N N . SER A 1 86 ? 11.008 1.113 6.508 1 97.31 86 SER A N 1
ATOM 631 C CA . SER A 1 86 ? 12.383 1.31 6.945 1 97.31 86 SER A CA 1
ATOM 632 C C . SER A 1 86 ? 13.055 2.441 6.176 1 97.31 86 SER A C 1
ATOM 634 O O . SER A 1 86 ? 13.742 3.275 6.762 1 97.31 86 SER A O 1
ATOM 636 N N . TYR A 1 87 ? 12.867 2.393 4.84 1 97.31 87 TYR A N 1
ATOM 637 C CA . TYR A 1 87 ? 13.422 3.439 3.988 1 97.31 87 TYR A CA 1
ATOM 638 C C . TYR A 1 87 ? 12.891 4.809 4.391 1 97.31 87 TYR A C 1
ATOM 640 O O . TYR A 1 87 ? 13.656 5.77 4.523 1 97.31 87 TYR A O 1
ATOM 648 N N . ALA A 1 88 ? 11.586 4.902 4.605 1 95.81 88 ALA A N 1
ATOM 649 C CA . ALA A 1 88 ? 10.945 6.148 5.023 1 95.81 88 ALA A CA 1
ATOM 650 C C . ALA A 1 88 ? 11.484 6.621 6.367 1 95.81 88 ALA A C 1
ATOM 652 O O . ALA A 1 88 ? 11.766 7.809 6.551 1 95.81 88 ALA A O 1
ATOM 653 N N . GLN A 1 89 ? 11.594 5.734 7.312 1 95.19 89 GLN A N 1
ATOM 654 C CA . GLN A 1 89 ? 12.125 6.055 8.633 1 95.19 89 GLN A CA 1
ATOM 655 C C . GLN A 1 89 ? 13.555 6.582 8.539 1 95.19 89 GLN A C 1
ATOM 657 O O . GLN A 1 89 ? 13.922 7.535 9.234 1 95.19 89 GLN A O 1
ATOM 662 N N . GLU A 1 90 ?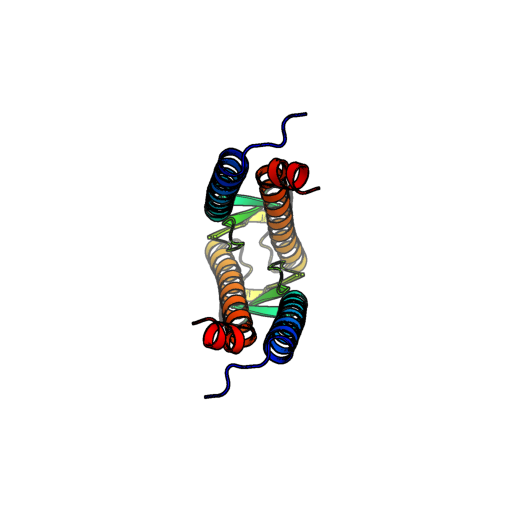 14.312 5.973 7.688 1 95.5 90 GLU A N 1
ATOM 663 C CA . GLU A 1 90 ? 15.695 6.395 7.484 1 95.5 90 GLU A CA 1
ATOM 664 C C . GLU A 1 90 ? 15.766 7.812 6.922 1 95.5 90 GLU A C 1
ATOM 666 O O . GLU A 1 90 ? 16.562 8.633 7.387 1 95.5 90 GLU A O 1
ATOM 671 N N . LYS A 1 91 ? 14.93 8.062 5.957 1 94.88 91 LYS A N 1
ATOM 672 C CA . LYS A 1 91 ? 14.938 9.359 5.289 1 94.88 91 LYS A CA 1
ATOM 673 C C . LYS A 1 91 ? 14.375 10.453 6.195 1 94.88 91 LYS A C 1
ATOM 675 O O . LYS A 1 91 ? 14.82 11.602 6.137 1 94.88 91 LYS A O 1
ATOM 680 N N . MET A 1 92 ? 13.445 10.078 7.047 1 93.12 92 MET A N 1
ATOM 681 C CA . MET A 1 92 ? 12.789 11.039 7.926 1 93.12 92 MET A CA 1
ATOM 682 C C . MET A 1 92 ? 13.492 11.117 9.273 1 93.12 92 MET A C 1
ATOM 684 O O . MET A 1 92 ? 13.188 11.984 10.094 1 93.12 92 MET A O 1
ATOM 688 N N . GLY A 1 93 ? 14.383 10.227 9.57 1 90.94 93 GLY A N 1
ATOM 689 C CA . GLY A 1 93 ? 15.109 10.125 10.828 1 90.94 93 GLY A CA 1
ATOM 690 C C . GLY A 1 93 ? 15.633 11.461 11.328 1 90.94 93 GLY A C 1
ATOM 691 O O . GLY A 1 93 ? 15.344 11.867 12.453 1 90.94 93 GLY A O 1
ATOM 692 N N . PRO A 1 94 ? 16.312 12.18 10.523 1 86.94 94 PRO A N 1
ATOM 693 C CA . PRO A 1 94 ? 16.891 13.461 10.945 1 86.94 94 PRO A CA 1
ATOM 694 C C . PRO A 1 94 ? 15.836 14.461 11.391 1 86.94 94 PRO A C 1
ATOM 696 O O . PRO A 1 94 ? 16.078 15.266 12.297 1 86.94 94 PRO A O 1
ATOM 699 N N . PHE A 1 95 ? 14.695 14.391 10.781 1 86.06 95 PHE A N 1
ATOM 700 C CA . PHE A 1 95 ? 13.625 15.32 11.133 1 86.06 95 PHE A CA 1
ATOM 701 C C . PHE A 1 95 ? 12.984 14.922 12.461 1 86.06 95 PHE A C 1
ATOM 703 O O . PHE A 1 95 ? 12.641 15.781 13.273 1 86.06 95 PHE A O 1
ATOM 710 N N . SER A 1 96 ? 12.82 13.648 12.578 1 80.44 96 SER A N 1
ATOM 711 C CA . SER A 1 96 ? 12.234 13.172 13.828 1 80.44 96 SER A CA 1
ATOM 712 C C . SER A 1 96 ? 13.148 13.469 15.016 1 80.44 96 SER A C 1
ATOM 714 O O . SER A 1 96 ? 12.672 13.812 16.094 1 80.44 96 SER A O 1
ATOM 716 N N . GLN A 1 97 ? 14.414 13.438 14.859 1 76.5 97 GLN A N 1
ATOM 717 C CA . GLN A 1 97 ? 15.375 13.758 15.906 1 76.5 97 GLN A CA 1
ATOM 718 C C . GLN A 1 97 ? 15.352 15.242 16.25 1 76.5 97 GLN A C 1
ATOM 720 O O . GLN A 1 97 ? 15.5 15.625 17.406 1 76.5 97 GLN A O 1
ATOM 725 N N . ALA A 1 98 ? 14.984 16.062 15.289 1 73.75 98 ALA A N 1
ATOM 726 C CA . ALA A 1 98 ? 14.961 17.516 15.477 1 73.75 98 ALA A CA 1
ATOM 727 C C . ALA A 1 98 ? 13.672 17.953 16.156 1 73.75 98 ALA A C 1
ATOM 729 O O . ALA A 1 98 ? 13.664 18.953 16.891 1 73.75 98 ALA A O 1
ATOM 730 N N . LEU A 1 99 ? 12.57 17.281 15.898 1 72.88 99 LEU A N 1
ATOM 731 C CA . LEU A 1 99 ? 11.258 17.672 16.406 1 72.88 99 LEU A CA 1
ATOM 732 C C . LEU A 1 99 ? 11.008 17.047 17.781 1 72.88 99 LEU A C 1
ATOM 734 O O . LEU A 1 99 ? 10.094 17.469 18.5 1 72.88 99 LEU A O 1
ATOM 738 N N . GLY A 1 100 ? 11.812 15.984 18.203 1 64.81 100 GLY A N 1
ATOM 739 C CA . GLY A 1 100 ? 11.695 15.391 19.531 1 64.81 100 GLY A CA 1
ATOM 740 C C . GLY A 1 100 ? 12.742 15.906 20.516 1 64.81 100 GLY A C 1
ATOM 741 O O . GLY A 1 100 ? 12.398 16.391 21.594 1 64.81 100 GLY A O 1
ATOM 742 N N . MET B 1 1 ? -21.828 41.75 8.836 1 51.28 1 MET B N 1
ATOM 743 C CA . MET B 1 1 ? -22.094 40.438 9.43 1 51.28 1 MET B CA 1
ATOM 744 C C . MET B 1 1 ? -21.281 40.25 10.703 1 51.28 1 MET B C 1
ATOM 746 O O . MET B 1 1 ? -20.188 40.781 10.844 1 51.28 1 MET B O 1
ATOM 750 N N . ALA B 1 2 ? -21.797 40 11.703 1 64.75 2 ALA B N 1
ATOM 751 C CA . ALA B 1 2 ? -21.094 39.906 12.984 1 64.75 2 ALA B CA 1
ATOM 752 C C . ALA B 1 2 ? -19.906 38.969 12.891 1 64.75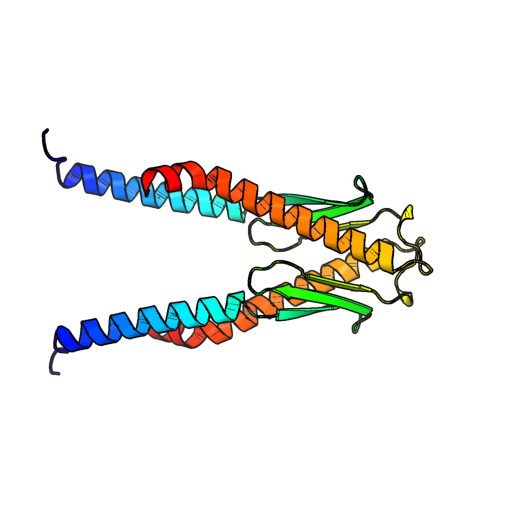 2 ALA B C 1
ATOM 754 O O . ALA B 1 2 ? -20.016 37.875 12.32 1 64.75 2 ALA B O 1
ATOM 755 N N . GLU B 1 3 ? -18.781 39.562 12.852 1 68.12 3 GLU B N 1
ATOM 756 C CA . GLU B 1 3 ? -17.562 38.781 12.828 1 68.12 3 GLU B CA 1
ATOM 757 C C . GLU B 1 3 ? -17.625 37.625 13.828 1 68.12 3 GLU B C 1
ATOM 759 O O . GLU B 1 3 ? -18.094 37.812 14.953 1 68.12 3 GLU B O 1
ATOM 764 N N . PRO B 1 4 ? -17.594 36.5 13.406 1 69.75 4 PRO B N 1
ATOM 765 C CA . PRO B 1 4 ? -17.656 35.406 14.398 1 69.75 4 PRO B CA 1
ATOM 766 C C . PRO B 1 4 ? -16.797 35.719 15.625 1 69.75 4 PRO B C 1
ATOM 768 O O . PRO B 1 4 ? -15.742 36.344 15.508 1 69.75 4 PRO B O 1
ATOM 771 N N . ASP B 1 5 ? -17.344 35.594 16.766 1 82.44 5 ASP B N 1
ATOM 772 C CA . ASP B 1 5 ? -16.688 35.656 18.062 1 82.44 5 ASP B CA 1
ATOM 773 C C . ASP B 1 5 ? -15.5 34.688 18.141 1 82.44 5 ASP B C 1
ATOM 775 O O . ASP B 1 5 ? -15.523 33.625 17.516 1 82.44 5 ASP B O 1
ATOM 779 N N . PHE B 1 6 ? -14.344 35.156 18.516 1 87.62 6 PHE B N 1
ATOM 780 C CA . PHE B 1 6 ? -13.102 34.406 18.688 1 87.62 6 PHE B CA 1
ATOM 781 C C . PHE B 1 6 ? -13.375 33.031 19.297 1 87.62 6 PHE B C 1
ATOM 783 O O . PHE B 1 6 ? -12.836 32.031 18.844 1 87.62 6 PHE B O 1
ATOM 790 N N . ASN B 1 7 ? -14.328 32.906 20.203 1 90.62 7 ASN B N 1
ATOM 791 C CA . ASN B 1 7 ? -14.703 31.688 20.891 1 90.62 7 ASN B CA 1
ATOM 792 C C . ASN B 1 7 ? -15.375 30.703 19.938 1 90.62 7 ASN B C 1
ATOM 794 O O . ASN B 1 7 ? -15.148 29.5 20.031 1 90.62 7 ASN B O 1
ATOM 798 N N . GLU B 1 8 ? -16.141 31.219 19.016 1 89.88 8 GLU B N 1
ATOM 799 C CA . GLU B 1 8 ? -16.844 30.375 18.062 1 89.88 8 GLU B CA 1
ATOM 800 C C . GLU B 1 8 ? -15.891 29.797 17.016 1 89.88 8 GLU B C 1
ATOM 802 O O . GLU B 1 8 ? -15.992 28.625 16.656 1 89.88 8 GLU B O 1
ATOM 807 N N . ILE B 1 9 ? -14.945 30.609 16.609 1 90.62 9 ILE B N 1
ATOM 808 C CA . ILE B 1 9 ? -13.953 30.203 15.617 1 90.62 9 ILE B CA 1
ATOM 809 C C . ILE B 1 9 ? -13.055 29.109 16.219 1 90.62 9 ILE B C 1
ATOM 811 O O . ILE B 1 9 ? -12.781 28.094 15.57 1 90.62 9 ILE B O 1
ATOM 815 N N . MET B 1 10 ? -12.656 29.281 17.469 1 91.38 10 MET B N 1
ATOM 816 C CA . MET B 1 10 ? -11.812 28.312 18.156 1 91.38 10 MET B CA 1
ATOM 817 C C . MET B 1 10 ? -12.539 26.984 18.328 1 91.38 10 MET B C 1
ATOM 819 O O . MET B 1 10 ? -11.945 25.922 18.141 1 91.38 10 MET B O 1
ATOM 823 N N . ALA B 1 11 ? -13.891 26.969 18.656 1 92.44 11 ALA B N 1
ATOM 824 C CA . ALA B 1 11 ? -14.719 25.781 18.812 1 92.44 11 ALA B CA 1
ATOM 825 C C . ALA B 1 11 ? -14.836 25.016 17.5 1 92.44 11 ALA B C 1
ATOM 827 O O . ALA B 1 11 ? -14.758 23.781 17.469 1 92.44 11 ALA B O 1
ATOM 828 N N . GLN B 1 12 ? -14.977 25.719 16.453 1 92.19 12 GLN B N 1
ATOM 829 C CA . GLN B 1 12 ? -15.086 25.125 15.117 1 92.19 12 GLN B CA 1
ATOM 830 C C . GLN B 1 12 ? -13.773 24.469 14.703 1 92.19 12 GLN B C 1
ATOM 832 O O . GLN B 1 12 ? -13.766 23.359 14.18 1 92.19 12 GLN B O 1
ATOM 837 N N . ALA B 1 13 ? -12.695 25.156 14.984 1 91.31 13 ALA B N 1
ATOM 838 C CA . ALA B 1 13 ? -11.375 24.609 14.664 1 91.31 13 ALA B CA 1
ATOM 839 C C . ALA B 1 13 ? -11.117 23.312 15.406 1 91.31 13 ALA B C 1
ATOM 841 O O . ALA B 1 13 ? -10.641 22.328 14.812 1 91.31 13 ALA B O 1
ATOM 842 N N . GLN B 1 14 ? -11.484 23.266 16.703 1 95.06 14 GLN B N 1
ATOM 843 C CA . GLN B 1 14 ? -11.336 22.062 17.531 1 95.06 14 GLN B CA 1
ATOM 844 C C . GLN B 1 14 ? -12.18 20.922 16.984 1 95.06 14 GLN B C 1
ATOM 846 O O . GLN B 1 14 ? -11.711 19.781 16.906 1 95.06 14 GLN B O 1
ATOM 851 N N . GLN B 1 15 ? -13.336 21.25 16.625 1 93.94 15 GLN B N 1
ATOM 852 C CA . GLN B 1 15 ? -14.242 20.25 16.078 1 93.94 15 GLN B CA 1
ATOM 853 C C . GLN B 1 15 ? -13.711 19.656 14.773 1 93.94 15 GLN B C 1
ATOM 855 O O . GLN B 1 15 ? -13.781 18.453 14.555 1 93.94 15 GLN B O 1
ATOM 860 N N . MET B 1 16 ? -13.18 20.5 13.922 1 91.94 16 MET B N 1
ATOM 861 C CA . MET B 1 16 ? -12.602 20.062 12.648 1 91.94 16 MET B CA 1
ATOM 862 C C . MET B 1 16 ? -11.406 19.141 12.883 1 91.94 16 MET B C 1
ATOM 864 O O . MET B 1 16 ? -11.289 18.094 12.242 1 91.94 16 MET B O 1
ATOM 868 N N . GLN B 1 17 ? -10.586 19.469 13.75 1 94 17 GLN B N 1
ATOM 869 C CA . GLN B 1 17 ? -9.422 18.656 14.109 1 94 17 GLN B CA 1
ATOM 870 C C . GLN B 1 17 ? -9.852 17.266 14.586 1 94 17 GLN B C 1
ATOM 872 O O . GLN B 1 17 ? -9.281 16.25 14.172 1 94 17 GLN B O 1
ATOM 877 N N . GLU B 1 18 ? -10.836 17.188 15.461 1 95.75 18 GLU B N 1
ATOM 878 C CA . GLU B 1 18 ? -11.352 15.93 15.992 1 95.75 18 GLU B CA 1
ATOM 879 C C . GLU B 1 18 ? -11.969 15.07 14.891 1 95.75 18 GLU B C 1
ATOM 881 O O . GLU B 1 18 ? -11.758 13.859 14.859 1 95.75 18 GLU B O 1
ATOM 886 N N . GLU B 1 19 ? -12.703 15.688 14.031 1 94.5 19 GLU B N 1
ATOM 887 C CA . GLU B 1 19 ? -13.344 14.977 12.93 1 94.5 19 GLU B CA 1
ATOM 888 C C . GLU B 1 19 ? -12.312 14.391 11.977 1 94.5 19 GLU B C 1
ATOM 890 O O . GLU B 1 19 ? -12.453 13.258 11.508 1 94.5 19 GLU B O 1
ATOM 895 N N . LEU B 1 20 ? -11.281 15.156 11.648 1 93.38 20 LEU B N 1
ATOM 896 C CA . LEU B 1 20 ? -10.203 14.688 10.789 1 93.38 20 LEU B CA 1
ATOM 897 C C . LEU B 1 20 ? -9.516 13.469 11.391 1 93.38 20 LEU B C 1
ATOM 899 O O . LEU B 1 20 ? -9.258 12.484 10.695 1 93.38 20 LEU B O 1
ATOM 903 N N . GLN B 1 21 ? -9.203 13.555 12.664 1 95.88 21 GLN B N 1
ATOM 904 C CA . GLN B 1 21 ? -8.562 12.43 13.344 1 95.88 21 GLN B CA 1
ATOM 905 C C . GLN B 1 21 ? -9.438 11.188 13.297 1 95.88 21 GLN B C 1
ATOM 907 O O . GLN B 1 21 ? -8.945 10.078 13.078 1 95.88 21 GLN B O 1
ATOM 912 N N . ARG B 1 22 ? -10.664 11.352 13.492 1 96 22 ARG B N 1
ATOM 913 C CA . ARG B 1 22 ? -11.617 10.242 13.469 1 96 22 ARG B CA 1
ATOM 914 C C . ARG B 1 22 ? -11.656 9.586 12.094 1 96 22 ARG B C 1
ATOM 916 O O . ARG B 1 22 ? -11.57 8.359 11.984 1 96 22 ARG B O 1
ATOM 923 N N . VAL B 1 23 ? -11.711 10.391 11 1 95.94 23 VAL B N 1
ATOM 924 C CA . VAL B 1 23 ? -11.789 9.898 9.633 1 95.94 23 VAL B CA 1
ATOM 925 C C . VAL B 1 23 ? -10.492 9.18 9.266 1 95.94 23 VAL B C 1
ATOM 927 O O . VAL B 1 23 ? -10.523 8.117 8.648 1 95.94 23 VAL B O 1
ATOM 930 N N . GLN B 1 24 ? -9.375 9.766 9.68 1 94.81 24 GLN B N 1
ATOM 931 C CA . GLN B 1 24 ? -8.086 9.125 9.453 1 94.81 24 GLN B CA 1
ATOM 932 C C . GLN B 1 24 ? -8.023 7.754 10.117 1 94.81 24 GLN B C 1
ATOM 934 O O . GLN B 1 24 ? -7.516 6.793 9.531 1 94.81 24 GLN B O 1
ATOM 939 N N . GLY B 1 25 ? -8.5 7.637 11.32 1 96.31 25 GLY B N 1
ATOM 940 C CA . GLY B 1 25 ? -8.57 6.363 12.016 1 96.31 25 GLY B CA 1
ATOM 941 C C . GLY B 1 25 ? -9.461 5.352 11.32 1 96.31 25 GLY B C 1
ATOM 942 O O . GLY B 1 25 ? -9.102 4.176 11.211 1 96.31 25 GLY B O 1
ATOM 943 N N . GLU B 1 26 ? -10.594 5.832 10.859 1 96.38 26 GLU B N 1
ATOM 944 C CA . GLU B 1 26 ? -11.523 4.969 10.133 1 96.38 26 GLU B CA 1
ATOM 945 C C . GLU B 1 26 ? -10.875 4.426 8.859 1 96.38 26 GLU B C 1
ATOM 947 O O . GLU B 1 26 ? -11.008 3.238 8.555 1 96.38 26 GLU B O 1
ATOM 952 N N . ILE B 1 27 ? -10.227 5.27 8.125 1 96.62 27 ILE B N 1
ATOM 953 C CA . ILE B 1 27 ? -9.547 4.859 6.902 1 96.62 27 ILE B CA 1
ATOM 954 C C . ILE B 1 27 ? -8.484 3.818 7.227 1 96.62 27 ILE B C 1
ATOM 956 O O . ILE B 1 27 ? -8.43 2.758 6.598 1 96.62 27 ILE B O 1
ATOM 960 N N . ALA B 1 28 ? -7.715 4.082 8.266 1 95.81 28 ALA B N 1
ATOM 961 C CA . ALA B 1 28 ? -6.617 3.195 8.641 1 95.81 28 ALA B CA 1
ATOM 962 C C . ALA B 1 28 ? -7.137 1.815 9.031 1 95.81 28 ALA B C 1
ATOM 964 O O . ALA B 1 28 ? -6.473 0.804 8.789 1 95.81 28 ALA B O 1
ATOM 965 N N . GLN B 1 29 ? -8.273 1.758 9.547 1 96.44 29 GLN B N 1
ATOM 966 C CA . GLN B 1 29 ? -8.805 0.511 10.078 1 96.44 29 GLN B CA 1
ATOM 967 C C . GLN B 1 29 ? -9.664 -0.208 9.039 1 96.44 29 GLN B C 1
ATOM 969 O O . GLN B 1 29 ?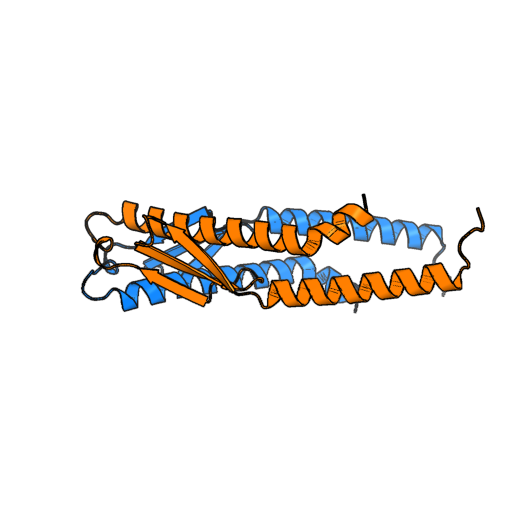 -10.109 -1.335 9.266 1 96.44 29 GLN B O 1
ATOM 974 N N . SER B 1 30 ? -9.859 0.457 7.961 1 97.38 30 SER B N 1
ATOM 975 C CA . SER B 1 30 ? -10.711 -0.136 6.93 1 97.38 30 SER B CA 1
ATOM 976 C C . SER B 1 30 ? -10.031 -1.337 6.281 1 97.38 30 SER B C 1
ATOM 978 O O . SER B 1 30 ? -8.805 -1.457 6.312 1 97.38 30 SER B O 1
ATOM 980 N N . GLU B 1 31 ? -10.859 -2.248 5.836 1 98.38 31 GLU B N 1
ATOM 981 C CA . GLU B 1 31 ? -10.414 -3.355 4.992 1 98.38 31 GLU B CA 1
ATOM 982 C C . GLU B 1 31 ? -10.945 -3.211 3.568 1 98.38 31 GLU B C 1
ATOM 984 O O . GLU B 1 31 ? -12.156 -3.141 3.354 1 98.38 31 GLU B O 1
ATOM 989 N N . ILE B 1 32 ? -10.039 -3.15 2.605 1 98.25 32 ILE B N 1
ATOM 990 C CA . ILE B 1 32 ? -10.352 -2.9 1.203 1 98.25 32 ILE B CA 1
ATOM 991 C C . ILE B 1 32 ? -10 -4.129 0.368 1 98.25 32 ILE B C 1
ATOM 993 O O . ILE B 1 32 ? -8.945 -4.738 0.569 1 98.25 32 ILE B O 1
ATOM 997 N N . SER B 1 33 ? -10.914 -4.426 -0.526 1 98.75 33 SER B N 1
ATOM 998 C CA . SER B 1 33 ? -10.656 -5.566 -1.399 1 98.75 33 SER B CA 1
ATOM 999 C C . SER B 1 33 ? -10.43 -5.121 -2.84 1 98.75 33 SER B C 1
ATOM 1001 O O . SER B 1 33 ? -10.984 -4.105 -3.275 1 98.75 33 SER B O 1
ATOM 1003 N N . GLY B 1 34 ? -9.562 -5.785 -3.541 1 98.81 34 GLY B N 1
ATOM 1004 C CA . GLY B 1 34 ? -9.359 -5.699 -4.98 1 98.81 34 GLY B CA 1
ATOM 1005 C C . GLY B 1 34 ? -9.328 -7.059 -5.66 1 98.81 34 GLY B C 1
ATOM 1006 O O . GLY B 1 34 ? -9.133 -8.078 -5 1 98.81 34 GLY B O 1
ATOM 1007 N N . SER B 1 35 ? -9.641 -7.023 -6.969 1 98.94 35 SER B N 1
ATOM 1008 C CA . SER B 1 35 ? -9.664 -8.305 -7.672 1 98.94 35 SER B CA 1
ATOM 1009 C C . SER B 1 35 ? -9.281 -8.133 -9.141 1 98.94 35 SER B C 1
ATOM 1011 O O . SER B 1 35 ? -9.227 -7.008 -9.648 1 98.94 35 SER B O 1
ATOM 1013 N N . ALA B 1 36 ? -8.93 -9.219 -9.766 1 98.88 36 ALA B N 1
ATOM 1014 C CA . ALA B 1 36 ? -8.656 -9.305 -11.203 1 98.88 36 ALA B CA 1
ATOM 1015 C C . ALA B 1 36 ? -9.109 -10.648 -11.766 1 98.88 36 ALA B C 1
ATOM 1017 O O . ALA B 1 36 ? -9.32 -11.602 -11.016 1 98.88 36 ALA B O 1
ATOM 1018 N N . GLY B 1 37 ? -9.336 -10.641 -13.109 1 98.62 37 GLY B N 1
ATOM 1019 C CA . GLY B 1 37 ? -9.734 -11.867 -13.773 1 98.62 37 GLY B CA 1
ATOM 1020 C C . GLY B 1 37 ? -11.117 -12.344 -13.367 1 98.62 37 GLY B C 1
ATOM 1021 O O . GLY B 1 37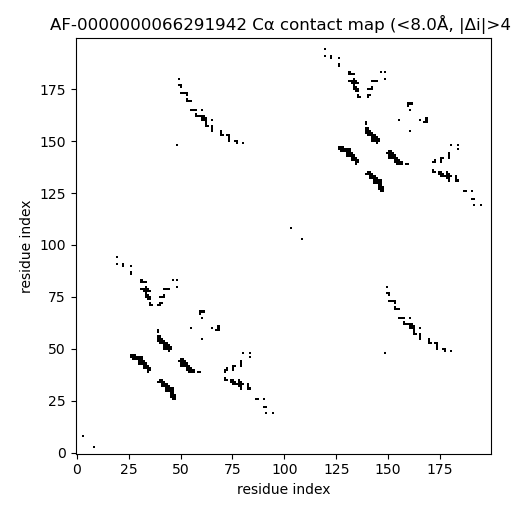 ? -11.336 -13.547 -13.172 1 98.62 37 GLY B O 1
ATOM 1022 N N . ASN B 1 38 ? -12.023 -11.43 -13.055 1 98.19 38 ASN B N 1
ATOM 1023 C CA . ASN B 1 38 ? -13.391 -11.734 -12.641 1 98.19 38 ASN B CA 1
ATOM 1024 C C . ASN B 1 38 ? -13.414 -12.484 -11.305 1 98.19 38 ASN B C 1
ATOM 1026 O O . ASN B 1 38 ? -14.156 -13.453 -11.148 1 98.19 38 ASN B O 1
ATOM 1030 N N . GLY B 1 39 ? -12.461 -12.125 -10.398 1 98.69 39 GLY B N 1
ATOM 1031 C CA . GLY B 1 39 ? -12.43 -12.648 -9.039 1 98.69 39 GLY B CA 1
ATOM 1032 C C . GLY B 1 39 ? -11.492 -13.828 -8.883 1 98.69 39 GLY B C 1
ATOM 1033 O O . GLY B 1 39 ? -11.352 -14.367 -7.781 1 98.69 39 GLY B O 1
ATOM 1034 N N . LEU B 1 40 ? -10.773 -14.172 -9.898 1 98.88 40 LEU B N 1
ATOM 1035 C CA . LEU B 1 40 ? -9.867 -15.312 -9.836 1 98.88 40 LEU B CA 1
ATOM 1036 C C . LEU B 1 40 ? -8.672 -15.008 -8.938 1 98.88 40 LEU B C 1
ATOM 1038 O O . LEU B 1 40 ? -8.055 -15.93 -8.391 1 98.88 40 LEU B O 1
ATOM 1042 N N . VAL B 1 41 ? -8.328 -13.805 -8.836 1 99 41 VAL B N 1
ATOM 1043 C CA . VAL B 1 41 ? -7.363 -13.328 -7.852 1 99 41 VAL B CA 1
ATOM 1044 C C . VAL B 1 41 ? -7.984 -12.219 -7.012 1 99 41 VAL B C 1
ATOM 1046 O O . VAL B 1 41 ? -8.562 -11.273 -7.551 1 99 41 VAL B O 1
ATOM 1049 N N . LYS B 1 42 ? -7.91 -12.375 -5.734 1 98.94 42 LYS B N 1
ATOM 1050 C CA . LYS B 1 42 ? -8.438 -11.391 -4.797 1 98.94 42 LYS B CA 1
ATOM 1051 C C . LYS B 1 42 ? -7.398 -11.039 -3.727 1 98.94 42 LYS B C 1
ATOM 1053 O O . LYS B 1 42 ? -6.695 -11.922 -3.23 1 98.94 42 LYS B O 1
ATOM 1058 N N . VAL B 1 43 ? -7.445 -9.742 -3.371 1 98.94 43 VAL B N 1
ATOM 1059 C CA . VAL B 1 43 ? -6.574 -9.312 -2.285 1 98.94 43 VAL B CA 1
ATOM 1060 C C . VAL B 1 43 ? -7.363 -8.461 -1.294 1 98.94 43 VAL B C 1
ATOM 1062 O O . VAL B 1 43 ? -8.352 -7.816 -1.666 1 98.94 43 VAL B O 1
ATOM 1065 N N . THR B 1 44 ? -6.922 -8.57 -0.093 1 98.88 44 THR B N 1
ATOM 1066 C CA . THR B 1 44 ? -7.422 -7.699 0.969 1 98.88 44 THR B CA 1
ATOM 1067 C C . THR B 1 44 ? -6.289 -6.867 1.562 1 98.88 44 THR B C 1
ATOM 1069 O O . THR B 1 44 ? -5.199 -7.379 1.813 1 98.88 44 THR B O 1
ATOM 1072 N N . MET B 1 45 ? -6.57 -5.586 1.742 1 98.06 45 MET B N 1
ATOM 1073 C CA . MET B 1 45 ? -5.57 -4.715 2.348 1 98.06 45 MET B CA 1
ATOM 1074 C C . MET B 1 45 ? -6.207 -3.783 3.373 1 98.06 45 MET B C 1
ATOM 1076 O O . MET B 1 45 ? -7.395 -3.477 3.285 1 98.06 45 MET B O 1
ATOM 1080 N N . LYS B 1 46 ? -5.391 -3.363 4.309 1 97.06 46 LYS B N 1
ATOM 1081 C CA . LYS B 1 46 ? -5.793 -2.334 5.266 1 97.06 46 LYS B CA 1
ATOM 1082 C C . LYS B 1 46 ? -5.73 -0.946 4.637 1 97.06 46 LYS B C 1
ATOM 1084 O O . LYS B 1 46 ? -5.039 -0.743 3.635 1 97.06 46 LYS B O 1
ATOM 1089 N N . GLY B 1 47 ? -6.395 -0.034 5.312 1 96.31 47 GLY B N 1
ATOM 1090 C CA . GLY B 1 47 ? -6.363 1.353 4.875 1 96.31 47 GLY B CA 1
ATOM 1091 C C . GLY B 1 47 ? -4.969 1.953 4.898 1 96.31 47 GLY B C 1
ATOM 1092 O O . GLY B 1 47 ? -4.727 2.996 4.289 1 96.31 47 GLY B O 1
ATOM 1093 N N . THR B 1 48 ? -4.086 1.24 5.586 1 94.44 48 THR B N 1
ATOM 1094 C CA . THR B 1 48 ? -2.693 1.671 5.672 1 94.44 48 THR B CA 1
ATOM 1095 C C . THR B 1 48 ? -1.924 1.267 4.418 1 94.44 48 THR B C 1
ATOM 1097 O O . THR B 1 48 ? -0.775 1.674 4.23 1 94.44 48 THR B O 1
ATOM 1100 N N . GLY B 1 49 ? -2.543 0.445 3.619 1 94.88 49 GLY B N 1
ATOM 1101 C CA . GLY B 1 49 ? -1.885 -0.052 2.422 1 94.88 49 GLY B CA 1
ATOM 1102 C C . GLY B 1 49 ? -1.268 -1.425 2.607 1 94.88 49 GLY B C 1
ATOM 1103 O O . GLY B 1 49 ? -0.73 -2.004 1.659 1 94.88 49 GLY B O 1
ATOM 1104 N N . GLU B 1 50 ? -1.329 -1.979 3.777 1 96.56 50 GLU B N 1
ATOM 1105 C CA . GLU B 1 50 ? -0.775 -3.297 4.07 1 96.56 50 GLU B CA 1
ATOM 1106 C C . GLU B 1 50 ? -1.696 -4.406 3.566 1 96.56 50 GLU B C 1
ATOM 1108 O O . GLU B 1 50 ? -2.861 -4.48 3.963 1 96.56 50 GLU B O 1
ATOM 1113 N N . VAL B 1 51 ? -1.15 -5.27 2.742 1 98.62 51 VAL B N 1
ATOM 1114 C CA . VAL B 1 51 ? -1.934 -6.406 2.266 1 98.62 51 VAL B CA 1
ATOM 1115 C C . VAL B 1 51 ? -1.98 -7.488 3.342 1 98.62 51 VAL B C 1
ATOM 1117 O O . VAL B 1 51 ? -0.949 -7.852 3.912 1 98.62 51 VAL B O 1
ATOM 1120 N N . THR B 1 52 ? -3.193 -8.039 3.59 1 98.62 52 THR B N 1
ATOM 1121 C CA . THR B 1 52 ? -3.357 -8.977 4.703 1 98.62 52 THR B CA 1
ATOM 1122 C C . THR B 1 52 ? -3.781 -10.352 4.195 1 98.62 52 THR B C 1
ATOM 1124 O O . THR B 1 52 ? -3.682 -11.344 4.922 1 98.62 52 THR B O 1
ATOM 1127 N N . ASN B 1 53 ? -4.27 -10.367 2.938 1 98.88 53 ASN B N 1
ATOM 1128 C CA . ASN B 1 53 ? -4.707 -11.641 2.387 1 98.88 53 ASN B CA 1
ATOM 1129 C C . ASN B 1 53 ? -4.621 -11.656 0.864 1 98.88 53 ASN B C 1
ATOM 1131 O O . ASN B 1 53 ? -4.887 -10.641 0.213 1 98.88 53 ASN B O 1
ATOM 1135 N N . VAL B 1 54 ? -4.297 -12.797 0.287 1 98.94 54 VAL B N 1
ATOM 1136 C CA . VAL B 1 54 ? -4.297 -13.07 -1.146 1 98.94 54 VAL B CA 1
ATOM 1137 C C . VAL B 1 54 ? -4.992 -14.406 -1.421 1 98.94 54 VAL B C 1
ATOM 1139 O O . VAL B 1 54 ? -4.695 -15.414 -0.774 1 98.94 54 VAL B O 1
ATOM 1142 N N . THR B 1 55 ? -5.887 -14.367 -2.332 1 98.94 55 THR B N 1
ATOM 1143 C CA . THR B 1 55 ? -6.566 -15.578 -2.779 1 98.94 55 THR B CA 1
ATOM 1144 C C . THR B 1 55 ? -6.441 -15.742 -4.289 1 98.94 55 THR B C 1
ATOM 1146 O O . THR B 1 55 ? -6.715 -14.812 -5.047 1 98.94 55 THR B O 1
ATOM 1149 N N . ILE B 1 56 ? -6.031 -16.891 -4.668 1 99 56 ILE B N 1
ATOM 1150 C CA . ILE B 1 56 ? -5.828 -17.203 -6.082 1 99 56 ILE B CA 1
ATOM 1151 C C . ILE B 1 56 ? -6.582 -18.469 -6.449 1 99 56 ILE B C 1
ATOM 1153 O O . ILE B 1 56 ? -6.434 -19.5 -5.785 1 99 56 ILE B O 1
ATOM 1157 N N . ASP B 1 57 ? -7.348 -18.375 -7.445 1 98.94 57 ASP B N 1
ATOM 1158 C CA . ASP B 1 57 ? -8.055 -19.562 -7.922 1 98.94 57 ASP B CA 1
ATOM 1159 C C . ASP B 1 57 ? -7.102 -20.531 -8.617 1 98.94 57 ASP B C 1
ATOM 1161 O O . ASP B 1 57 ? -6.234 -20.109 -9.391 1 98.94 57 ASP B O 1
ATOM 1165 N N . LYS B 1 58 ? -7.312 -21.703 -8.422 1 98.81 58 LYS B N 1
ATOM 1166 C CA . LYS B 1 58 ? -6.461 -22.781 -8.945 1 98.81 58 LYS B CA 1
ATOM 1167 C C . LYS B 1 58 ? -6.398 -22.734 -10.469 1 98.81 58 LYS B C 1
ATOM 1169 O O . LYS B 1 58 ? -5.375 -23.078 -11.062 1 98.81 58 LYS B O 1
ATOM 1174 N N . SER B 1 59 ? -7.344 -22.281 -11.117 1 98.75 59 SER B N 1
ATOM 1175 C CA . SER B 1 59 ? -7.473 -22.312 -12.57 1 98.75 59 SER B CA 1
ATOM 1176 C C . SER B 1 59 ? -6.461 -21.391 -13.234 1 98.75 59 SER B C 1
ATOM 1178 O O . SER B 1 59 ? -6.191 -21.516 -14.43 1 98.75 59 SER B O 1
ATOM 1180 N N . VAL B 1 60 ? -5.887 -20.5 -12.469 1 98.88 60 VAL B N 1
ATOM 1181 C CA . VAL B 1 60 ? -4.934 -19.578 -13.062 1 98.88 60 VAL B CA 1
ATOM 1182 C C . VAL B 1 60 ? -3.523 -19.891 -12.57 1 98.88 60 VAL B C 1
ATOM 1184 O O . VAL B 1 60 ? -2.59 -19.109 -12.797 1 98.88 60 VAL B O 1
ATOM 1187 N N . VAL B 1 61 ? -3.432 -20.938 -11.867 1 98.88 61 VAL B N 1
ATOM 1188 C CA . VAL B 1 61 ? -2.127 -21.406 -11.414 1 98.88 61 VAL B CA 1
ATOM 1189 C C . VAL B 1 61 ? -1.581 -22.453 -12.391 1 98.88 61 VAL B C 1
ATOM 1191 O O . VAL B 1 61 ? -1.816 -23.641 -12.234 1 98.88 61 VAL B O 1
ATOM 1194 N N . ASP B 1 62 ? -0.867 -21.938 -13.406 1 98.75 62 ASP B N 1
ATOM 1195 C CA . ASP B 1 62 ? -0.33 -22.75 -14.492 1 98.75 62 ASP B CA 1
ATOM 1196 C C . ASP B 1 62 ? 1.16 -22.484 -14.695 1 98.75 62 ASP B C 1
ATOM 1198 O O . ASP B 1 62 ? 1.545 -21.406 -15.164 1 98.75 62 ASP B O 1
ATOM 1202 N N . PRO B 1 63 ? 2.008 -23.391 -14.391 1 98.62 63 PRO B N 1
ATOM 1203 C CA . PRO B 1 63 ? 3.449 -23.156 -14.523 1 98.62 63 PRO B CA 1
ATOM 1204 C C . PRO B 1 63 ? 3.867 -22.875 -15.961 1 98.62 63 PRO B C 1
ATOM 1206 O O . PRO B 1 63 ? 4.938 -22.312 -16.188 1 98.62 63 PRO B O 1
ATOM 1209 N N . ASP B 1 64 ? 3.027 -23.234 -16.859 1 98.38 64 ASP B N 1
ATOM 1210 C CA . ASP B 1 64 ? 3.359 -22.984 -18.25 1 98.38 64 ASP B CA 1
ATOM 1211 C C . ASP B 1 64 ? 2.875 -21.609 -18.688 1 98.38 64 ASP B C 1
ATOM 1213 O O . ASP B 1 64 ? 3.1 -21.203 -19.844 1 98.38 64 ASP B O 1
ATOM 1217 N N . ASP B 1 65 ? 2.209 -20.828 -17.797 1 98.62 65 ASP B N 1
ATOM 1218 C CA . ASP B 1 65 ? 1.739 -19.469 -18.078 1 98.62 65 ASP B CA 1
ATOM 1219 C C . ASP B 1 65 ? 1.817 -18.594 -16.828 1 98.62 65 ASP B C 1
ATOM 1221 O O . ASP B 1 65 ? 0.804 -18.062 -16.375 1 98.62 65 ASP B O 1
ATOM 1225 N N . VAL B 1 66 ? 3.006 -18.406 -16.438 1 98.88 66 VAL B N 1
ATOM 1226 C CA . VAL B 1 66 ? 3.26 -17.641 -15.227 1 98.88 66 VAL B CA 1
ATOM 1227 C C . VAL B 1 66 ? 2.912 -16.172 -15.461 1 98.88 66 VAL B C 1
ATOM 1229 O O . VAL B 1 66 ? 2.436 -15.484 -14.547 1 98.88 66 VAL B O 1
ATOM 1232 N N . ASP B 1 67 ? 3.049 -15.695 -16.672 1 98.81 67 ASP B N 1
ATOM 1233 C CA . ASP B 1 67 ? 2.822 -14.297 -17.031 1 98.81 67 ASP B CA 1
ATOM 1234 C C . ASP B 1 67 ? 1.387 -13.875 -16.719 1 98.81 67 ASP B C 1
ATOM 1236 O O . ASP B 1 67 ? 1.154 -12.805 -16.156 1 98.81 67 ASP B O 1
ATOM 1240 N N . THR B 1 68 ? 0.465 -14.727 -17.047 1 98.88 68 THR B N 1
ATOM 1241 C CA . THR B 1 68 ? -0.938 -14.422 -16.797 1 98.88 68 THR B CA 1
ATOM 1242 C C . THR B 1 68 ? -1.199 -14.289 -15.297 1 98.88 68 THR B C 1
ATOM 1244 O O . THR B 1 68 ? -1.871 -13.352 -14.859 1 98.88 68 THR B O 1
ATOM 1247 N N . LEU B 1 69 ? -0.657 -15.18 -14.539 1 98.94 69 LEU B N 1
ATOM 1248 C CA . LEU B 1 69 ? -0.807 -15.141 -13.086 1 98.94 69 LEU B CA 1
ATOM 1249 C C . LEU B 1 69 ? -0.247 -13.844 -12.516 1 98.94 69 LEU B C 1
ATOM 1251 O O . LEU B 1 69 ? -0.903 -13.18 -11.711 1 98.94 69 LEU B O 1
ATOM 1255 N N . GLN B 1 70 ? 0.915 -13.484 -12.953 1 99 70 GLN B N 1
ATOM 1256 C CA . GLN B 1 70 ? 1.559 -12.258 -12.5 1 99 70 GLN B CA 1
ATOM 1257 C C . GLN B 1 70 ? 0.71 -11.031 -12.836 1 99 70 GLN B C 1
ATOM 1259 O O . GLN B 1 70 ? 0.53 -10.148 -12 1 99 70 GLN B O 1
ATOM 1264 N N . ASP B 1 71 ? 0.172 -11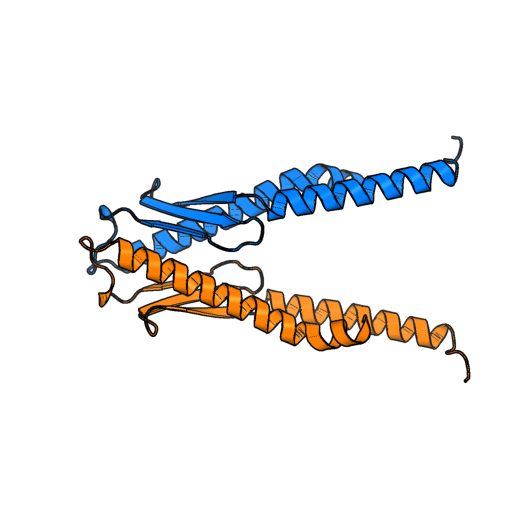.008 -14.008 1 98.94 71 ASP B N 1
ATOM 1265 C CA . ASP B 1 71 ? -0.667 -9.891 -14.438 1 98.94 71 ASP B CA 1
ATOM 1266 C C . ASP B 1 71 ? -1.922 -9.789 -13.57 1 98.94 71 ASP B C 1
ATOM 1268 O O . ASP B 1 71 ? -2.346 -8.688 -13.211 1 98.94 71 ASP B O 1
ATOM 1272 N N . LEU B 1 72 ? -2.465 -10.938 -13.281 1 99 72 LEU B N 1
ATOM 1273 C CA . LEU B 1 72 ? -3.688 -10.961 -12.484 1 99 72 LEU B CA 1
ATOM 1274 C C . LEU B 1 72 ? -3.418 -10.508 -11.055 1 99 72 LEU B C 1
ATOM 1276 O O . LEU B 1 72 ? -4.211 -9.766 -10.477 1 99 72 LEU B O 1
ATOM 1280 N N . VAL B 1 73 ? -2.33 -10.992 -10.438 1 99 73 VAL B N 1
ATOM 1281 C CA . VAL B 1 73 ? -1.957 -10.555 -9.094 1 99 73 VAL B CA 1
ATOM 1282 C C . VAL B 1 73 ? -1.741 -9.047 -9.078 1 99 73 VAL B C 1
ATOM 1284 O O . VAL B 1 73 ? -2.291 -8.344 -8.234 1 99 73 VAL B O 1
ATOM 1287 N N . LEU B 1 74 ? -0.976 -8.57 -10.055 1 98.94 74 LEU B N 1
ATOM 1288 C CA . LEU B 1 74 ? -0.742 -7.133 -10.156 1 98.94 74 LEU B CA 1
ATOM 1289 C C . LEU B 1 74 ? -2.057 -6.379 -10.336 1 98.94 74 LEU B C 1
ATOM 1291 O O . LEU B 1 74 ? -2.273 -5.34 -9.711 1 98.94 74 LEU B O 1
ATOM 1295 N N . GLY B 1 75 ? -2.863 -6.887 -11.188 1 98.94 75 GLY B N 1
ATOM 1296 C CA . GLY B 1 75 ? -4.156 -6.27 -11.438 1 98.94 75 GLY B CA 1
ATOM 1297 C C . GLY B 1 75 ? -5.023 -6.176 -10.195 1 98.94 75 GLY B C 1
ATOM 1298 O O . GLY B 1 75 ? -5.664 -5.148 -9.953 1 98.94 75 GLY B O 1
ATOM 1299 N N . ALA B 1 76 ? -5.055 -7.246 -9.398 1 98.94 76 ALA B N 1
ATOM 1300 C CA . ALA B 1 76 ? -5.828 -7.254 -8.156 1 98.94 76 ALA B CA 1
ATOM 1301 C C . ALA B 1 76 ? -5.277 -6.238 -7.16 1 98.94 76 ALA B C 1
ATOM 1303 O O . ALA B 1 76 ? -6.043 -5.562 -6.469 1 98.94 76 ALA B O 1
ATOM 1304 N N . LEU B 1 77 ? -3.963 -6.148 -7.082 1 98.88 77 LEU B N 1
ATOM 1305 C CA . LEU B 1 77 ? -3.314 -5.188 -6.199 1 98.88 77 LEU B CA 1
ATOM 1306 C C . LEU B 1 77 ? -3.619 -3.758 -6.637 1 98.88 77 LEU B C 1
ATOM 1308 O O . LEU B 1 77 ? -3.887 -2.893 -5.797 1 98.88 77 LEU B O 1
ATOM 1312 N N . GLN B 1 78 ? -3.615 -3.467 -7.898 1 98.56 78 GLN B N 1
ATOM 1313 C CA . GLN B 1 78 ? -3.932 -2.15 -8.445 1 98.56 78 GLN B CA 1
ATOM 1314 C C . GLN B 1 78 ? -5.398 -1.795 -8.211 1 98.56 78 GLN B C 1
ATOM 1316 O O . GLN B 1 78 ? -5.719 -0.65 -7.887 1 98.56 78 GLN B O 1
ATOM 1321 N N . ASP B 1 79 ? -6.168 -2.799 -8.406 1 98.88 79 ASP B N 1
ATOM 1322 C CA . ASP B 1 79 ? -7.586 -2.604 -8.125 1 98.88 79 ASP B CA 1
ATOM 1323 C C . ASP B 1 79 ? -7.812 -2.227 -6.664 1 98.88 79 ASP B C 1
ATOM 1325 O O . ASP B 1 79 ? -8.562 -1.296 -6.363 1 98.88 79 ASP B O 1
ATOM 1329 N N . ALA B 1 80 ? -7.191 -2.93 -5.719 1 98.69 80 ALA B N 1
ATOM 1330 C CA . ALA B 1 80 ? -7.293 -2.639 -4.293 1 98.69 80 ALA B CA 1
ATOM 1331 C C . ALA B 1 80 ? -6.797 -1.229 -3.982 1 98.69 80 ALA B C 1
ATOM 1333 O O . ALA B 1 80 ? -7.422 -0.503 -3.205 1 98.69 80 ALA B O 1
ATOM 1334 N N . ASN B 1 81 ? -5.699 -0.898 -4.57 1 98.31 81 ASN B N 1
ATOM 1335 C CA . ASN B 1 81 ? -5.164 0.443 -4.367 1 98.31 81 ASN B CA 1
ATOM 1336 C C . ASN B 1 81 ? -6.129 1.516 -4.859 1 98.31 81 ASN B C 1
ATOM 1338 O O . ASN B 1 81 ? -6.332 2.529 -4.188 1 98.31 81 ASN B O 1
ATOM 1342 N N . THR B 1 82 ? -6.695 1.33 -6.016 1 98.31 82 THR B N 1
ATOM 1343 C CA . THR B 1 82 ? -7.676 2.256 -6.57 1 98.31 82 THR B CA 1
ATOM 1344 C C . THR B 1 82 ? -8.891 2.375 -5.652 1 98.31 82 THR B C 1
ATOM 1346 O O . THR B 1 82 ? -9.367 3.48 -5.387 1 98.31 82 THR B O 1
ATOM 1349 N N . ALA B 1 83 ? -9.352 1.247 -5.188 1 98.31 83 ALA B N 1
ATOM 1350 C CA . ALA B 1 83 ? -10.477 1.228 -4.262 1 98.31 83 ALA B CA 1
ATOM 1351 C C . ALA B 1 83 ? -10.148 1.979 -2.977 1 98.31 83 ALA B C 1
ATOM 1353 O O . ALA B 1 83 ? -10.984 2.719 -2.449 1 98.31 83 ALA B O 1
ATOM 1354 N N . LEU B 1 84 ? -8.961 1.783 -2.443 1 97.75 84 LEU B N 1
ATOM 1355 C CA . LEU B 1 84 ? -8.523 2.469 -1.233 1 97.75 84 LEU B CA 1
ATOM 1356 C C . LEU B 1 84 ? -8.5 3.98 -1.441 1 97.75 84 LEU B C 1
ATOM 1358 O O . LEU B 1 84 ? -8.984 4.734 -0.592 1 97.75 84 LEU B O 1
ATOM 1362 N N . GLN B 1 85 ? -7.957 4.414 -2.541 1 96.56 85 GLN B N 1
ATOM 1363 C CA . GLN B 1 85 ? -7.906 5.836 -2.861 1 96.56 85 GLN B CA 1
ATOM 1364 C C . GLN B 1 85 ? -9.312 6.43 -2.951 1 96.56 85 GLN B C 1
ATOM 1366 O O . GLN B 1 85 ? -9.562 7.531 -2.451 1 96.56 85 GLN B O 1
ATOM 1371 N N . SER B 1 86 ? -10.219 5.734 -3.566 1 97.31 86 SER B N 1
ATOM 1372 C CA . SER B 1 86 ? -11.602 6.184 -3.701 1 97.31 86 SER B CA 1
ATOM 1373 C C . SER B 1 86 ? -12.281 6.285 -2.34 1 97.31 86 SER B C 1
ATOM 1375 O O . SER B 1 86 ? -12.984 7.258 -2.066 1 97.31 86 SER B O 1
ATOM 1377 N N . TYR B 1 87 ? -12.102 5.223 -1.533 1 97.25 87 TYR B N 1
ATOM 1378 C CA . TYR B 1 87 ? -12.664 5.215 -0.188 1 97.25 87 TYR B CA 1
ATOM 1379 C C . TYR B 1 87 ? -12.148 6.395 0.627 1 97.25 87 TYR B C 1
ATOM 1381 O O . TYR B 1 87 ? -12.93 7.09 1.281 1 97.25 87 TYR B O 1
ATOM 1389 N N . ALA B 1 88 ? -10.844 6.641 0.578 1 95.75 88 ALA B N 1
ATOM 1390 C CA . ALA B 1 88 ? -10.219 7.758 1.285 1 95.75 88 ALA B CA 1
ATOM 1391 C C . ALA B 1 88 ? -10.773 9.094 0.803 1 95.75 88 ALA B C 1
ATOM 1393 O O . ALA B 1 88 ? -11.07 9.977 1.609 1 95.75 88 ALA B O 1
ATOM 1394 N N . GLN B 1 89 ? -10.875 9.266 -0.493 1 95.12 89 GLN B N 1
ATOM 1395 C CA . GLN B 1 89 ? -11.422 10.492 -1.078 1 95.12 89 GLN B CA 1
ATOM 1396 C C . GLN B 1 89 ? -12.852 10.727 -0.616 1 95.12 89 GLN B C 1
ATOM 1398 O O . GLN B 1 89 ? -13.234 11.859 -0.319 1 95.12 89 GLN B O 1
ATOM 1403 N N . GLU B 1 90 ? -13.609 9.664 -0.559 1 95.5 90 GLU B N 1
ATOM 1404 C CA . GLU B 1 90 ? -14.992 9.758 -0.112 1 95.5 90 GLU B CA 1
ATOM 1405 C C . GLU B 1 90 ? -15.078 10.211 1.342 1 95.5 90 GLU B C 1
ATOM 1407 O O . GLU B 1 90 ? -15.891 11.078 1.681 1 95.5 90 GLU B O 1
ATOM 1412 N N . LYS B 1 91 ? -14.234 9.633 2.152 1 94.81 91 LYS B N 1
ATOM 1413 C CA . LYS B 1 91 ? -14.25 9.93 3.582 1 94.81 91 LYS B CA 1
ATOM 1414 C C . LYS B 1 91 ? -13.711 11.336 3.857 1 94.81 91 LYS B C 1
ATOM 1416 O O . LYS B 1 91 ? -14.164 12.008 4.785 1 94.81 91 LYS B O 1
ATOM 1421 N N . MET B 1 92 ? -12.781 11.773 3.047 1 93.12 92 MET B N 1
ATOM 1422 C CA . MET B 1 92 ? -12.141 13.07 3.244 1 93.12 92 MET B CA 1
ATOM 1423 C C . MET B 1 92 ? -12.859 14.156 2.451 1 93.12 92 MET B C 1
ATOM 1425 O O . MET B 1 92 ? -12.562 15.344 2.611 1 93.12 92 MET B O 1
ATOM 1429 N N . GLY B 1 93 ? -13.727 13.812 1.56 1 90.88 93 GLY B N 1
ATOM 1430 C CA . GLY B 1 93 ? -14.453 14.719 0.68 1 90.88 93 GLY B CA 1
ATOM 1431 C C . GLY B 1 93 ? -14.992 15.945 1.396 1 90.88 93 GLY B C 1
ATOM 1432 O O . GLY B 1 93 ? -14.711 17.078 0.996 1 90.88 93 GLY B O 1
ATOM 1433 N N . PRO B 1 94 ? -15.672 15.766 2.465 1 86.56 94 PRO B N 1
ATOM 1434 C CA . PRO B 1 94 ? -16.266 16.891 3.184 1 86.56 94 PRO B CA 1
ATOM 1435 C C . PRO B 1 94 ? -15.219 17.891 3.682 1 86.56 94 PRO B C 1
ATOM 1437 O O . PRO B 1 94 ? -15.484 19.094 3.73 1 86.56 94 PRO B O 1
ATOM 1440 N N . PHE B 1 95 ? -14.086 17.391 4.023 1 85.94 95 PHE B N 1
ATOM 1441 C CA . PHE B 1 95 ? -13.031 18.266 4.523 1 85.94 95 PHE B CA 1
ATOM 1442 C C . PHE B 1 95 ? -12.391 19.047 3.379 1 85.94 95 PHE B C 1
ATOM 1444 O O . PHE B 1 95 ? -12.055 20.219 3.531 1 85.94 95 PHE B O 1
ATOM 1451 N N . SER B 1 96 ? -12.203 18.328 2.309 1 80.19 96 SER B N 1
ATOM 1452 C CA . SER B 1 96 ? -11.609 19 1.153 1 80.19 96 SER B CA 1
ATOM 1453 C C . SER B 1 96 ? -12.531 20.094 0.622 1 80.19 96 SER B C 1
ATOM 1455 O O . SER B 1 96 ? -12.055 21.156 0.201 1 80.19 96 SER B O 1
ATOM 1457 N N . GLN B 1 97 ? -13.781 19.938 0.686 1 76.19 97 GLN B N 1
ATOM 1458 C CA . GLN B 1 97 ? -14.75 20.953 0.261 1 76.19 97 GLN B CA 1
ATOM 1459 C C . GLN B 1 97 ? -14.734 22.156 1.196 1 76.19 97 GLN B C 1
ATOM 1461 O O . GLN B 1 97 ? -14.891 23.297 0.751 1 76.19 97 GLN B O 1
ATOM 1466 N N . ALA B 1 98 ? -14.367 21.938 2.445 1 73.12 98 ALA B N 1
ATOM 1467 C CA . ALA B 1 98 ? -14.367 23 3.447 1 73.12 98 ALA B CA 1
ATOM 1468 C C . ALA B 1 98 ? -13.086 23.812 3.365 1 73.12 98 ALA B C 1
ATOM 1470 O O . ALA B 1 98 ? -13.086 25.016 3.676 1 73.12 98 ALA B O 1
ATOM 1471 N N . LEU B 1 99 ? -11.977 23.188 3.02 1 72.5 99 LEU B N 1
ATOM 1472 C CA . LEU B 1 99 ? -10.672 23.844 3.004 1 72.5 99 LEU B CA 1
ATOM 1473 C C . LEU B 1 99 ? -10.414 24.5 1.653 1 72.5 99 LEU B C 1
ATOM 1475 O O . LEU B 1 99 ? -9.508 25.312 1.524 1 72.5 99 LEU B O 1
ATOM 1479 N N . GLY B 1 100 ? -11.18 24.141 0.547 1 64 100 GLY B N 1
ATOM 1480 C CA . GLY B 1 100 ? -11.062 24.781 -0.752 1 64 100 GLY B CA 1
ATOM 1481 C C . GLY B 1 100 ? -12.094 25.859 -0.976 1 64 100 GLY B C 1
ATOM 1482 O O . GLY B 1 100 ? -11.75 27.016 -1.239 1 64 100 GLY B O 1
#

InterPro domains:
  IPR004401 Nucleoid-associated protein YbaB/EbfC [MF_00274] (4-98)
  IPR004401 Nucleoid-associated protein YbaB/EbfC [PF02575] (10-97)
  IPR004401 Nucleoid-associated protein YbaB/EbfC [PIRSF004555] (5-98)
  IPR004401 Nucleoid-associated protein YbaB/EbfC [PTHR33449] (7-100)
  IPR004401 Nucleoid-associated protein YbaB/EbfC [TIGR00103] (6-91)
  IPR036894 Nucleoid-associated protein YbaB-like domain superfamily [G3DSA:3.30.1310.10] (1-100)
  IPR036894 Nucleoid-associated protein YbaB-like domain superfamily [SSF82607] (6-95)

Organism: Corynebacterium kroppenstedtii (strain DSM 44385 / JCM 11950 / CIP 105744 / CCUG 35717) (NCBI:txid645127)

pLDDT: mean 93.97, std 8.82, range [51.28, 99.0]

Solvent-accessible surface area (backbone atoms only — not comparable to full-atom values): 10580 Å² total; per-residue (Å²): 125,82,70,77,52,71,68,55,54,52,51,49,53,53,51,52,53,52,51,52,53,50,48,52,51,50,42,45,69,32,79,36,62,15,44,17,80,93,60,40,21,34,32,33,24,34,52,76,66,49,71,77,46,56,44,66,43,50,91,54,35,38,50,92,44,45,66,59,39,32,51,29,51,46,39,6,52,48,37,20,51,53,47,45,53,52,52,47,47,61,69,43,40,68,56,55,63,70,77,104,124,82,69,76,51,71,68,57,55,53,51,51,51,52,50,50,54,52,51,51,53,52,48,52,51,51,42,45,68,33,78,35,62,15,43,17,80,92,60,41,21,33,32,31,24,34,51,76,66,50,69,78,46,58,45,65,43,50,91,54,37,38,50,92,44,47,66,59,38,33,52,28,50,46,40,6,52,49,37,20,51,51,46,45,53,50,53,48,48,60,68,44,40,68,56,52,64,71,77,104

Radius of gyration: 22.37 Å; Cα contacts (8 Å, |Δi|>4): 270; chains: 2; bounding box: 45×69×43 Å

Foldseek 3Di:
DPDPDPVVVVVVVVVLVVLVVVLVVVLQADKFKFFFPVRQWIWIAGSVLHTDDIHHHPVQPDPVCVVSVVVGNVRRSVRRVVRSVVSSCVSCVVVVVVVD/DPDPDPVVVVVVVVVLVVLVVVLVVVLQADKFKFFFPVRQWIWIAGSVLHTDDIHHHPVQPDPVCVVSVVVGNVRRSVRRVVRSVVSSCVSCVVVVVVVD

Nearest PDB structures (foldse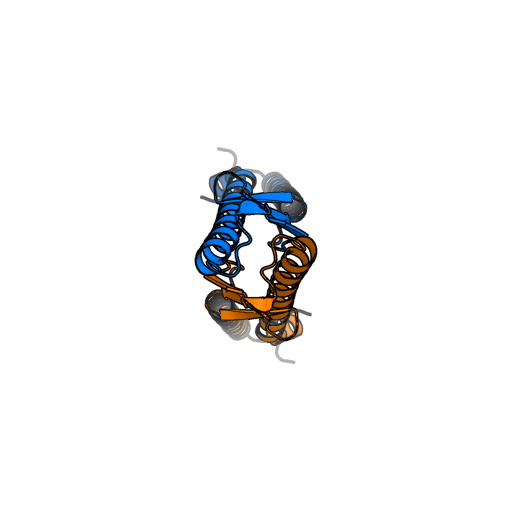ek):
  1ybx-assembly1_A  TM=9.283E-01  e=8.757E-08  Acetivibrio thermocellus
  5yrx-assembly1_A-2  TM=9.576E-01  e=2.989E-07  Mycobacterium tuberculosis H37Rv
  1pug-assembly2_C  TM=9.448E-01  e=1.238E-06  Escherichia coli
  1pug-assembly1_A  TM=8.010E-01  e=3.401E-07  Escherichia coli
  7aor-assembly1_an  TM=5.399E-01  e=7.924E-04  Trypanosoma cruzi strain CL Brener